Protein AF-C2FUI7-F1 (afdb_monomer)

Mean predicted aligned error: 8.94 Å

Solvent-accessible surface area (backbone atoms only — not comparable to full-atom values): 12942 Å² total; per-residue (Å²): 107,68,44,56,46,61,49,68,36,65,76,42,64,72,33,69,66,53,46,51,52,53,50,50,51,53,50,50,51,45,53,55,32,16,52,76,38,64,69,40,49,59,57,45,51,52,37,51,51,48,30,57,68,67,38,31,43,80,92,41,101,68,66,55,69,68,42,53,52,52,51,50,51,51,51,53,54,51,52,54,49,50,53,52,51,53,54,43,44,77,72,34,72,66,55,33,50,45,49,50,63,30,41,33,40,60,53,33,30,75,76,73,68,43,83,49,43,78,68,57,57,55,50,63,76,28,75,66,79,78,95,44,72,62,31,47,46,52,23,74,68,40,71,49,28,92,91,39,88,94,38,44,35,91,66,31,63,32,11,56,52,45,37,25,39,24,32,1,49,56,43,45,49,53,53,50,49,48,54,51,51,54,32,51,56,49,25,71,74,39,64,92,53,32,65,54,36,57,52,49,51,52,49,52,62,57,42,26,67,58,31,74,72,82,63,56,65,63,51,50,54,53,51,59,48,58,36,72,67,52,28,51,70,75,69,53,80,120

Organism: NCBI:txid525372

Foldseek 3Di:
DLLLCCQQPVVCLVDPVSLLVSLLVLVVCLLVVLLVPVLVVLVNVLSVVCCVVRVFCPVPPDTDPSSVVSVVSNVVSVVVVVVVLVVCCVVPPVSVVSNCRSCVQVVCCVPVVHSDDPLVVVQVVQPDADPDPVLQAAAPQAQAPPVDPPAGDSNHFQLVRSQSNRGHPVSVVVVLVVLVVLLVVLCVLQVSSNVVSVSLSVSCVVVNRRHNDDPVVVSVVSVVCSPPVNCCVPPVPD

Secondary structure (DSSP, 8-state):
-HHHHHHH-HHHHH-HHHHHHHHHHHHHHHHHHHHH-TTHHHHHHHHHHHIIIII-GGGSS---HHHHHHHHHHHHHHHHHHHHHHHHHHH-HHHHHHHHHHTHHHHHHHHHSS---HHHHHHHHT----SSHHHHHH--S-SB-TTSTTSBGGG---HHHHHHHHHHHHHHHHHHHHHHHHHHHHHHH-GGGHHHHHHHHHHHHHHTTT-----HHHHHHHHHHHSHHHHHHHTS--

Radius of gyration: 21.36 Å; Cα contacts (8 Å, |Δi|>4): 242; chains: 1; bounding box: 55×50×54 Å

Structure (mmCIF, N/CA/C/O backbone):
data_AF-C2FUI7-F1
#
_entry.id   AF-C2FUI7-F1
#
loop_
_atom_site.group_PDB
_atom_site.id
_atom_site.type_symbol
_atom_site.label_atom_id
_atom_site.label_alt_id
_atom_site.label_comp_id
_atom_site.label_asym_id
_atom_site.label_entity_id
_atom_site.label_seq_id
_atom_site.pdbx_PDB_ins_code
_atom_site.Cartn_x
_atom_site.Cartn_y
_atom_site.Cartn_z
_atom_site.occupancy
_atom_site.B_iso_or_equiv
_atom_site.auth_seq_id
_atom_site.auth_comp_id
_atom_site.auth_asym_id
_atom_site.auth_atom_id
_atom_site.pdbx_PDB_model_num
ATOM 1 N N . MET A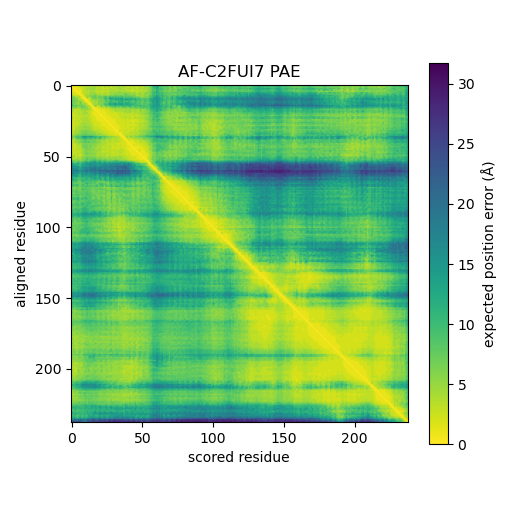 1 1 ? -5.115 -0.477 8.655 1.00 80.31 1 MET A N 1
ATOM 2 C CA . MET A 1 1 ? -4.919 -0.550 10.124 1.00 80.31 1 MET A CA 1
ATOM 3 C C . MET A 1 1 ? -5.954 0.271 10.886 1.00 80.31 1 MET A C 1
ATOM 5 O O . MET A 1 1 ? -6.687 -0.322 11.663 1.00 80.31 1 MET A O 1
ATOM 9 N N . ILE A 1 2 ? -6.068 1.585 10.643 1.00 82.50 2 ILE A N 1
ATOM 10 C CA . ILE A 1 2 ? -7.023 2.461 11.358 1.00 82.50 2 ILE A CA 1
ATOM 11 C C . ILE A 1 2 ? -8.470 1.952 11.259 1.00 82.50 2 ILE A C 1
ATOM 13 O O . ILE A 1 2 ? -9.139 1.815 12.278 1.00 82.50 2 ILE A O 1
ATOM 17 N N . SER A 1 3 ? -8.924 1.582 10.056 1.00 80.38 3 SER A N 1
ATOM 18 C CA . SER A 1 3 ? -10.264 1.014 9.846 1.00 80.38 3 SER A CA 1
ATOM 19 C C . SER A 1 3 ? -10.520 -0.247 10.680 1.00 80.38 3 SER A C 1
ATOM 21 O O . SER A 1 3 ? -11.597 -0.410 11.238 1.00 80.38 3 SER A O 1
ATOM 23 N N . ILE A 1 4 ? -9.516 -1.114 10.827 1.00 78.94 4 ILE A N 1
ATOM 24 C CA . ILE A 1 4 ? -9.617 -2.359 11.599 1.00 78.94 4 ILE A CA 1
ATOM 25 C C . ILE A 1 4 ? -9.735 -2.065 13.094 1.00 78.94 4 ILE A C 1
ATOM 27 O O . ILE A 1 4 ? -10.575 -2.658 13.765 1.00 78.94 4 ILE A O 1
ATOM 31 N N . LEU A 1 5 ? -8.949 -1.116 13.608 1.00 79.25 5 LEU A N 1
ATOM 32 C CA . LEU A 1 5 ? -9.024 -0.700 15.011 1.00 79.25 5 LEU A CA 1
ATOM 33 C C . LEU A 1 5 ? -10.377 -0.065 15.348 1.00 79.25 5 LEU A C 1
ATOM 35 O O . LEU A 1 5 ? -10.956 -0.397 16.379 1.00 79.25 5 LEU A O 1
ATOM 39 N N . LEU A 1 6 ? -10.912 0.773 14.455 1.00 75.19 6 LEU A N 1
ATOM 40 C CA . LEU A 1 6 ? -12.251 1.355 14.597 1.00 75.19 6 LEU A CA 1
ATOM 41 C C . LEU A 1 6 ? -13.356 0.283 14.658 1.00 75.19 6 LEU A C 1
ATOM 43 O O . LEU A 1 6 ? -14.346 0.461 15.366 1.00 75.19 6 LEU A O 1
ATOM 47 N N . CYS A 1 7 ? -13.198 -0.834 13.939 1.00 71.12 7 CYS A N 1
ATOM 48 C CA . CYS A 1 7 ? -14.216 -1.888 13.870 1.00 71.12 7 CYS A CA 1
ATOM 49 C C . CYS A 1 7 ? -14.095 -2.950 14.968 1.00 71.12 7 CYS A C 1
ATOM 51 O O . CYS A 1 7 ? -15.118 -3.497 15.373 1.00 71.12 7 CYS A O 1
ATOM 53 N N . ASN A 1 8 ? -12.884 -3.264 15.433 1.00 71.31 8 ASN A N 1
ATOM 54 C CA . ASN A 1 8 ? -12.654 -4.432 16.290 1.00 71.31 8 ASN A CA 1
ATOM 55 C C . ASN A 1 8 ? -12.373 -4.080 17.757 1.00 71.31 8 ASN A C 1
ATOM 57 O O . ASN A 1 8 ? -12.418 -4.976 18.591 1.00 71.31 8 ASN A O 1
ATOM 61 N N . ASN A 1 9 ? -12.058 -2.822 18.087 1.00 74.38 9 ASN A N 1
ATOM 62 C CA . ASN A 1 9 ? -11.697 -2.441 19.453 1.00 74.38 9 ASN A CA 1
ATOM 63 C C . ASN A 1 9 ? -12.855 -1.731 20.173 1.00 74.38 9 ASN A C 1
ATOM 65 O O . ASN A 1 9 ? -13.193 -0.587 19.855 1.00 74.38 9 ASN A O 1
ATOM 69 N N . ASP A 1 10 ? -13.430 -2.389 21.182 1.00 67.38 10 ASP A N 1
ATOM 70 C CA . ASP A 1 10 ? -14.579 -1.866 21.930 1.00 67.38 10 ASP A CA 1
ATOM 71 C C . ASP A 1 10 ? -14.243 -0.586 22.713 1.00 67.38 10 ASP A C 1
ATOM 73 O O . ASP A 1 10 ? -15.043 0.352 22.731 1.00 67.38 10 ASP A O 1
ATOM 77 N N . LYS A 1 11 ? -13.022 -0.460 23.261 1.00 67.44 11 LYS A N 1
ATOM 78 C CA . LYS A 1 11 ? -12.581 0.766 23.962 1.00 67.44 11 LYS A CA 1
ATOM 79 C C . LYS A 1 11 ? -12.618 1.984 23.031 1.00 67.44 11 LYS A C 1
ATOM 81 O O . LYS A 1 11 ? -13.000 3.079 23.443 1.00 67.44 11 LYS A O 1
ATOM 86 N N . VAL A 1 12 ? -12.274 1.781 21.757 1.00 67.00 12 VAL A N 1
ATOM 87 C CA . VAL A 1 12 ? -12.308 2.831 20.730 1.00 67.00 12 VAL A CA 1
ATOM 88 C C . VAL A 1 12 ? -13.745 3.145 20.315 1.00 67.00 12 VAL A C 1
ATOM 90 O O . VAL A 1 12 ? -14.076 4.317 20.167 1.00 67.00 12 VAL A O 1
ATOM 93 N N . LYS A 1 13 ? -14.620 2.139 20.193 1.00 67.06 13 LYS A N 1
ATOM 94 C CA . LYS A 1 13 ? -16.038 2.345 19.845 1.00 67.06 13 LYS A CA 1
ATOM 95 C C . LYS A 1 13 ? -16.831 3.105 20.906 1.00 67.06 13 LYS A C 1
ATOM 97 O O . LYS A 1 13 ? -17.771 3.824 20.568 1.00 67.06 13 LYS A O 1
ATOM 102 N N . HIS A 1 14 ? -16.472 2.958 22.180 1.00 69.19 14 HIS A N 1
ATOM 103 C CA . HIS A 1 14 ? -17.169 3.642 23.270 1.00 69.19 14 HIS A CA 1
ATOM 104 C C . HIS A 1 14 ? -16.759 5.117 23.421 1.00 69.19 14 HIS A C 1
ATOM 106 O O . HIS A 1 14 ? -17.581 5.945 23.824 1.00 69.19 14 HIS A O 1
ATOM 112 N N . SER A 1 15 ? -15.529 5.482 23.047 1.00 77.31 15 SER A N 1
ATOM 113 C CA . SER A 1 15 ? -15.032 6.859 23.139 1.00 77.31 15 SER A CA 1
ATOM 114 C C . SER A 1 15 ? -15.301 7.656 21.860 1.00 77.31 15 SER A C 1
ATOM 116 O O . SER A 1 15 ? -14.689 7.433 20.816 1.00 77.31 15 SER A O 1
ATOM 118 N N . SER A 1 16 ? -16.173 8.667 21.948 1.00 70.38 16 SER A N 1
ATOM 119 C CA . SER A 1 16 ? -16.482 9.540 20.799 1.00 70.38 16 SER A CA 1
ATOM 120 C C . SER A 1 16 ? -15.271 10.369 20.342 1.00 70.38 16 SER A C 1
ATOM 122 O O . SER A 1 16 ? -15.139 10.646 19.154 1.00 70.38 16 SER A O 1
ATOM 124 N N . VAL A 1 17 ? -14.353 10.710 21.254 1.00 79.50 17 VAL A N 1
ATOM 125 C CA . VAL A 1 17 ? -13.120 11.452 20.929 1.00 79.50 17 VAL A CA 1
ATOM 126 C C . VAL A 1 17 ? -12.160 10.587 20.117 1.00 79.50 17 VAL A C 1
ATOM 128 O O . VAL A 1 17 ? -11.635 11.033 19.098 1.00 79.50 17 VAL A O 1
ATOM 131 N N . SER A 1 18 ? -11.964 9.330 20.526 1.00 78.38 18 SER A N 1
ATOM 132 C CA . SER A 1 18 ? -11.072 8.400 19.827 1.00 78.38 18 SER A CA 1
ATOM 133 C C . SER A 1 18 ? -11.554 8.141 18.400 1.00 78.38 18 SER A C 1
ATOM 135 O O . SER A 1 18 ? -10.754 8.180 17.469 1.00 78.38 18 SER A O 1
ATOM 137 N N . ILE A 1 19 ? -12.864 7.965 18.212 1.00 77.06 19 ILE A N 1
ATOM 138 C CA . ILE A 1 19 ? -13.484 7.815 16.888 1.00 77.06 19 ILE A CA 1
ATOM 139 C C . ILE A 1 19 ? -13.161 9.005 15.985 1.00 77.06 19 ILE A C 1
ATOM 141 O O . ILE A 1 19 ? -12.725 8.809 14.849 1.00 77.06 19 ILE A O 1
ATOM 145 N N . VAL A 1 20 ? -13.367 10.230 16.479 1.00 79.25 20 VAL A N 1
ATOM 146 C CA . VAL A 1 20 ? -13.121 11.453 15.703 1.00 79.25 20 VAL A CA 1
ATOM 147 C C . VAL A 1 20 ? -11.646 11.560 15.324 1.00 79.25 20 VAL A C 1
ATOM 149 O O . VAL A 1 20 ? -11.341 11.783 14.155 1.00 79.25 20 VAL A O 1
ATOM 152 N N . LEU A 1 21 ? -10.731 11.327 16.270 1.00 85.19 21 LEU A N 1
ATOM 153 C CA . LEU A 1 21 ? -9.290 11.382 16.013 1.00 85.19 21 LEU A CA 1
ATOM 154 C C . LEU A 1 21 ? -8.854 10.360 14.958 1.00 85.19 21 LEU A C 1
ATOM 156 O O . LEU A 1 21 ? -8.218 10.738 13.979 1.00 85.19 21 LEU A O 1
ATOM 160 N N . TYR A 1 22 ? -9.243 9.089 15.099 1.00 84.69 22 TYR A N 1
ATOM 161 C CA . TYR A 1 22 ? -8.894 8.053 14.121 1.00 84.69 22 TYR A CA 1
ATOM 162 C C . TYR A 1 22 ? -9.496 8.328 12.741 1.00 84.69 22 TYR A C 1
ATOM 164 O O . TYR A 1 22 ? -8.831 8.110 11.728 1.00 84.69 22 TYR A O 1
ATOM 172 N N . THR A 1 23 ? -10.728 8.836 12.688 1.00 82.12 23 THR A N 1
ATOM 173 C CA . THR A 1 23 ? -11.389 9.198 11.428 1.00 82.12 23 THR A CA 1
ATOM 174 C C . THR A 1 23 ? -10.672 10.362 10.746 1.00 82.12 23 THR A C 1
ATOM 176 O O . THR A 1 23 ? -10.374 10.284 9.556 1.00 82.12 23 THR A O 1
ATOM 179 N N . LEU A 1 24 ? -10.313 11.407 11.496 1.00 83.69 24 LEU A N 1
ATOM 180 C CA . LEU A 1 24 ? -9.532 12.5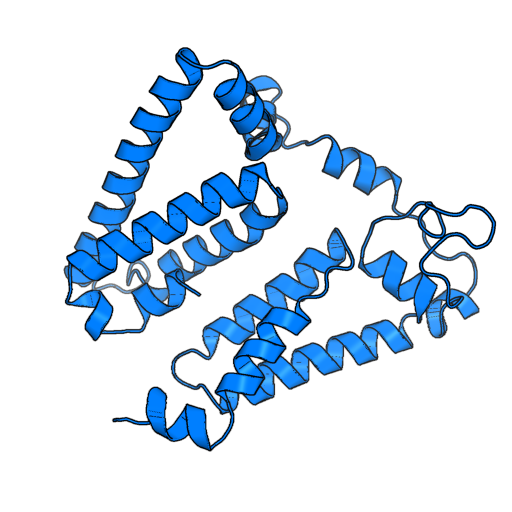29 10.973 1.00 83.69 24 LEU A CA 1
ATOM 181 C C . LEU A 1 24 ? -8.157 12.074 10.483 1.00 83.69 24 LEU A C 1
ATOM 183 O O . LEU A 1 24 ? -7.771 12.420 9.369 1.00 83.69 24 LEU A O 1
ATOM 187 N N . SER A 1 25 ? -7.444 11.249 11.256 1.00 86.56 25 SER A N 1
ATOM 188 C CA . SER A 1 25 ? -6.163 10.682 10.825 1.00 86.56 25 SER A CA 1
ATOM 189 C C . SER A 1 25 ? -6.307 9.872 9.538 1.00 86.56 25 SER A C 1
ATOM 191 O O . SER A 1 25 ? -5.489 10.021 8.635 1.00 86.56 25 SER A O 1
ATOM 193 N N . PHE A 1 26 ? -7.356 9.051 9.418 1.00 85.88 26 PHE A N 1
ATOM 194 C CA . PHE A 1 26 ? -7.615 8.274 8.206 1.00 85.88 26 PHE A CA 1
ATOM 195 C C . PHE A 1 26 ? -7.808 9.173 6.981 1.00 85.88 26 PHE A C 1
ATOM 197 O O . PHE A 1 26 ? -7.214 8.909 5.933 1.00 85.88 26 PHE A O 1
ATOM 204 N N . ILE A 1 27 ? -8.587 10.252 7.107 1.00 82.56 27 ILE A N 1
ATOM 205 C CA . ILE A 1 27 ? -8.832 11.150 5.976 1.00 82.56 27 ILE A CA 1
ATOM 206 C C . ILE A 1 27 ? -7.582 11.968 5.631 1.00 82.56 27 ILE A C 1
ATOM 208 O O . ILE A 1 27 ? -7.231 12.063 4.458 1.00 82.56 27 ILE A O 1
ATOM 212 N N . ILE A 1 28 ? -6.862 12.495 6.627 1.00 84.25 28 ILE A N 1
ATOM 213 C CA . ILE A 1 28 ? -5.614 13.245 6.405 1.00 84.25 28 ILE A CA 1
ATOM 214 C C . ILE A 1 28 ? -4.584 12.373 5.679 1.00 84.25 28 ILE A C 1
ATOM 216 O O . ILE A 1 28 ? -4.031 12.798 4.666 1.00 84.25 28 ILE A O 1
ATOM 220 N N . ILE A 1 29 ? -4.372 11.137 6.148 1.00 86.69 29 ILE A N 1
ATOM 221 C CA . ILE A 1 29 ? -3.456 10.182 5.505 1.00 86.69 29 ILE A CA 1
ATOM 222 C C . ILE A 1 29 ? -3.918 9.865 4.081 1.00 86.69 29 ILE A C 1
ATOM 224 O O . ILE A 1 29 ? -3.084 9.731 3.194 1.00 86.69 29 ILE A O 1
ATOM 228 N N . SER A 1 30 ? -5.226 9.780 3.840 1.00 83.81 30 SER A N 1
ATOM 229 C CA . SER A 1 30 ? -5.763 9.518 2.503 1.00 83.81 30 SER A CA 1
ATOM 230 C C . SER A 1 30 ? -5.544 10.691 1.543 1.00 83.81 30 SER A C 1
ATOM 232 O O . SER A 1 30 ? -5.173 10.475 0.393 1.00 83.81 30 SER A O 1
ATOM 234 N N . ILE A 1 31 ? -5.737 11.934 1.992 1.00 81.06 31 ILE A N 1
ATOM 235 C CA . ILE A 1 31 ? -5.539 13.127 1.153 1.00 81.06 31 ILE A CA 1
ATOM 236 C C . ILE A 1 31 ? -4.050 13.333 0.872 1.00 81.06 31 ILE A C 1
ATOM 238 O O . ILE A 1 31 ? -3.642 13.357 -0.287 1.00 81.06 31 ILE A O 1
ATOM 242 N N . ILE A 1 32 ? -3.232 13.433 1.924 1.00 83.81 32 ILE A N 1
ATOM 243 C CA . ILE A 1 32 ? -1.783 13.641 1.791 1.00 83.81 32 ILE A CA 1
ATOM 244 C C . ILE A 1 32 ? -1.156 12.467 1.040 1.00 83.81 32 ILE A C 1
ATOM 246 O O . ILE A 1 32 ? -0.328 12.658 0.152 1.00 83.81 32 ILE A O 1
ATOM 250 N N . GLY A 1 33 ? -1.595 11.250 1.357 1.00 82.56 33 GLY A N 1
ATOM 251 C CA . GLY A 1 33 ? -1.165 10.041 0.681 1.00 82.56 33 GLY A CA 1
ATOM 252 C C . GLY A 1 33 ? -1.406 10.104 -0.819 1.00 82.56 33 GLY A C 1
ATOM 253 O O . GLY A 1 33 ? -0.488 9.792 -1.567 1.00 82.56 33 GLY A O 1
ATOM 254 N N . ASN A 1 34 ? -2.589 10.535 -1.270 1.00 81.50 34 ASN A N 1
ATOM 255 C CA . ASN A 1 34 ? -2.905 10.593 -2.702 1.00 81.50 34 ASN A CA 1
ATOM 256 C C . ASN A 1 34 ? -2.093 11.655 -3.439 1.00 81.50 34 ASN A C 1
ATOM 258 O O . ASN A 1 34 ? -1.701 11.431 -4.583 1.00 81.50 34 ASN A O 1
ATOM 262 N N . VAL A 1 35 ? -1.785 12.769 -2.770 1.00 78.56 35 VAL A N 1
ATOM 263 C CA . VAL A 1 35 ? -0.901 13.810 -3.309 1.00 78.56 35 VAL A CA 1
ATOM 264 C C . VAL A 1 35 ? 0.531 13.289 -3.488 1.00 78.56 35 VAL A C 1
ATOM 266 O O . VAL A 1 35 ? 1.157 13.586 -4.501 1.00 78.56 35 VAL A O 1
ATOM 269 N N . ILE A 1 36 ? 1.046 12.492 -2.542 1.00 78.94 36 ILE A N 1
ATOM 270 C CA . ILE A 1 36 ? 2.410 11.930 -2.609 1.00 78.94 36 ILE A CA 1
ATOM 271 C C . ILE A 1 36 ? 2.480 10.740 -3.574 1.00 78.94 36 ILE A C 1
ATOM 273 O O . ILE A 1 36 ? 3.361 10.663 -4.426 1.00 78.94 36 ILE A O 1
ATOM 277 N N . SER A 1 37 ? 1.573 9.779 -3.415 1.00 73.88 37 SER A N 1
ATOM 278 C CA . SER A 1 37 ? 1.527 8.554 -4.201 1.00 73.88 37 SER A CA 1
ATOM 279 C C . SER A 1 37 ? 0.089 8.116 -4.450 1.00 73.88 37 SER A C 1
ATOM 281 O O . SER A 1 37 ? -0.638 7.691 -3.548 1.00 73.88 37 SER A O 1
ATOM 283 N N . ARG A 1 38 ? -0.286 8.100 -5.732 1.00 72.94 38 ARG A N 1
ATOM 284 C CA . ARG A 1 38 ? -1.597 7.639 -6.211 1.00 72.94 38 ARG A CA 1
ATOM 285 C C . ARG A 1 38 ? -1.943 6.202 -5.791 1.00 72.94 38 ARG A C 1
ATOM 287 O O . ARG A 1 38 ? -3.113 5.838 -5.818 1.00 72.94 38 ARG A O 1
ATOM 294 N N . SER A 1 39 ? -0.973 5.370 -5.386 1.00 74.62 39 SER A N 1
ATOM 295 C CA . SER A 1 39 ? -1.246 4.009 -4.888 1.00 74.62 39 SER A CA 1
ATOM 296 C C . SER A 1 39 ? -1.880 3.978 -3.492 1.00 74.62 39 SER A C 1
ATOM 298 O O . SER A 1 39 ? -2.449 2.957 -3.101 1.00 74.62 39 SER A O 1
ATOM 300 N N . THR A 1 40 ? -1.865 5.092 -2.754 1.00 81.44 40 THR A N 1
ATOM 301 C CA . THR A 1 40 ? -2.566 5.199 -1.464 1.00 81.44 40 THR A CA 1
ATOM 302 C C . THR A 1 40 ? -4.087 5.096 -1.607 1.00 81.44 40 THR A C 1
ATOM 304 O O . THR A 1 40 ? -4.738 4.627 -0.670 1.00 81.44 40 THR A O 1
ATOM 307 N N . THR A 1 41 ? -4.646 5.394 -2.792 1.00 80.81 41 THR A N 1
ATOM 308 C CA . THR A 1 41 ? -6.045 5.084 -3.142 1.00 80.81 41 THR A CA 1
ATOM 309 C C . THR A 1 41 ? -6.406 3.628 -2.851 1.00 80.81 41 THR A C 1
ATOM 311 O O . THR A 1 41 ? -7.467 3.371 -2.292 1.00 80.81 41 THR A O 1
ATOM 314 N N . ILE A 1 42 ? -5.520 2.673 -3.157 1.00 81.44 42 ILE A N 1
ATOM 315 C CA . ILE A 1 42 ? -5.770 1.234 -2.980 1.00 81.44 42 ILE A CA 1
ATOM 316 C C . ILE A 1 42 ? -5.921 0.911 -1.487 1.00 81.44 42 ILE A C 1
ATOM 318 O O . ILE A 1 42 ? -6.844 0.201 -1.085 1.00 81.44 42 ILE A O 1
ATOM 322 N N . GLY A 1 43 ? -5.055 1.486 -0.647 1.00 80.81 43 GLY A N 1
ATOM 323 C CA . GLY A 1 43 ? -5.134 1.348 0.808 1.00 80.81 43 GLY A CA 1
ATOM 324 C C . GLY A 1 43 ? -6.367 2.032 1.409 1.00 80.81 43 GLY A C 1
ATOM 325 O O . GLY A 1 43 ? -7.011 1.463 2.293 1.00 80.81 43 GLY A O 1
ATOM 326 N N . MET A 1 44 ? -6.726 3.220 0.910 1.00 84.69 44 MET A N 1
ATOM 327 C CA . MET A 1 44 ? -7.929 3.954 1.315 1.00 84.69 44 MET A CA 1
ATOM 328 C C . MET A 1 44 ? -9.198 3.163 0.973 1.00 84.69 44 MET A C 1
ATOM 330 O O . MET A 1 44 ? -10.017 2.913 1.857 1.00 84.69 44 MET A O 1
ATOM 334 N N . VAL A 1 45 ? -9.337 2.717 -0.280 1.00 83.81 45 VAL A N 1
ATOM 335 C CA . VAL A 1 45 ? -10.477 1.918 -0.749 1.00 83.81 45 VAL A CA 1
ATOM 336 C C . VAL A 1 45 ? -10.568 0.617 0.042 1.00 83.81 45 VAL A C 1
ATOM 338 O O . VAL A 1 45 ? -11.631 0.319 0.578 1.00 83.81 45 VAL A O 1
ATOM 341 N N . GLY A 1 46 ? -9.460 -0.109 0.222 1.00 81.25 46 GLY A N 1
ATOM 342 C CA . GLY A 1 46 ? -9.439 -1.319 1.050 1.00 81.25 46 GLY A CA 1
ATOM 343 C C . GLY A 1 46 ? -9.856 -1.058 2.504 1.00 81.25 46 GLY A C 1
ATOM 344 O O . GLY A 1 46 ? -10.588 -1.850 3.095 1.00 81.25 46 GLY A O 1
ATOM 345 N N . GLY A 1 47 ? -9.451 0.082 3.074 1.00 81.62 47 GLY A N 1
ATOM 346 C CA . GLY A 1 47 ? -9.865 0.516 4.408 1.00 81.62 47 GLY A CA 1
ATOM 347 C C . GLY A 1 47 ? -11.366 0.798 4.517 1.00 81.62 47 GLY A C 1
ATOM 348 O O . GLY A 1 47 ? -11.988 0.354 5.485 1.00 81.62 47 GLY A O 1
ATOM 349 N N . ILE A 1 48 ? -11.940 1.483 3.523 1.00 80.62 48 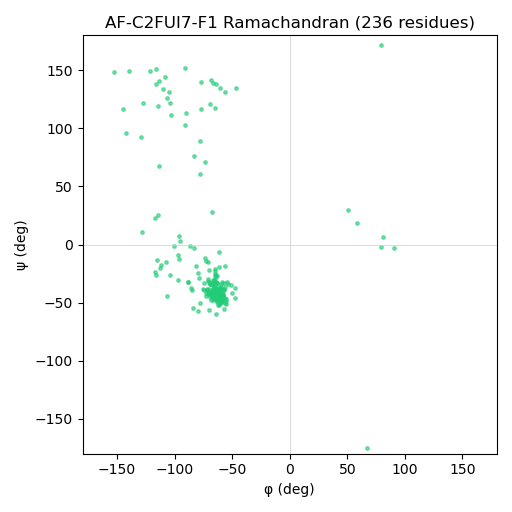ILE A N 1
ATOM 350 C CA . ILE A 1 48 ? -13.377 1.785 3.433 1.00 80.62 48 ILE A CA 1
ATOM 351 C C . ILE A 1 48 ? -14.182 0.500 3.231 1.00 80.62 48 ILE A C 1
ATOM 353 O O . ILE A 1 48 ? -15.138 0.267 3.964 1.00 80.62 48 ILE A O 1
ATOM 357 N N . VAL A 1 49 ? -13.775 -0.364 2.295 1.00 80.56 49 VAL A N 1
ATOM 358 C CA . VAL A 1 49 ? -14.432 -1.657 2.051 1.00 80.56 49 VAL A CA 1
ATOM 359 C C . VAL A 1 49 ? -14.417 -2.512 3.314 1.00 80.56 49 VAL A C 1
ATOM 361 O O . VAL A 1 49 ? -15.454 -3.040 3.701 1.00 80.56 49 VAL A O 1
ATOM 364 N N . TYR A 1 50 ? -13.282 -2.596 4.016 1.00 79.06 50 TYR A N 1
ATOM 365 C CA . TYR A 1 50 ? -13.221 -3.313 5.291 1.00 79.06 50 TYR A CA 1
ATOM 366 C C . TYR A 1 50 ? -14.210 -2.740 6.314 1.00 79.06 50 TYR A C 1
ATOM 368 O O . TYR A 1 50 ? -14.941 -3.489 6.961 1.00 79.06 50 TYR A O 1
ATOM 376 N N . TYR A 1 51 ? -14.257 -1.414 6.451 1.00 76.19 51 TYR A N 1
ATOM 377 C CA . TYR A 1 51 ? -15.179 -0.752 7.368 1.00 76.19 51 TYR A CA 1
ATOM 378 C C . TYR A 1 51 ? -16.653 -1.020 7.008 1.00 76.19 51 TYR A C 1
ATOM 380 O O . TYR A 1 51 ? -17.455 -1.299 7.895 1.00 76.19 51 TYR A O 1
ATOM 388 N N . LEU A 1 52 ? -17.004 -1.024 5.721 1.00 72.50 52 LEU A N 1
ATOM 389 C CA . LEU A 1 52 ? -18.360 -1.331 5.252 1.00 72.50 52 LEU A CA 1
ATOM 390 C C . LEU A 1 52 ? -18.746 -2.810 5.407 1.00 72.50 52 LEU A C 1
ATOM 392 O O . LEU A 1 52 ? -19.922 -3.115 5.556 1.00 72.50 52 LEU A O 1
ATOM 396 N N . LEU A 1 53 ? -17.787 -3.734 5.347 1.00 71.88 53 LEU A N 1
ATOM 397 C CA . LEU A 1 53 ? -18.066 -5.168 5.477 1.00 71.88 53 LEU A CA 1
ATOM 398 C C . LEU A 1 53 ? -18.107 -5.636 6.937 1.00 71.88 53 LEU A C 1
ATOM 400 O O . LEU A 1 53 ? -18.902 -6.510 7.279 1.00 71.88 53 LEU A O 1
ATOM 404 N N . PHE A 1 54 ? -17.234 -5.090 7.787 1.00 69.75 54 PHE A N 1
ATOM 405 C CA . PHE A 1 54 ? -17.022 -5.578 9.157 1.00 69.75 54 PHE A CA 1
ATOM 406 C C . PHE A 1 54 ? -17.373 -4.557 10.244 1.00 69.75 54 PHE A C 1
ATOM 408 O O . PHE A 1 54 ? -17.629 -4.944 11.383 1.00 69.75 54 PHE A O 1
ATOM 415 N N . GLY A 1 55 ? -17.358 -3.262 9.926 1.00 62.09 55 GLY A N 1
ATOM 416 C CA . GLY A 1 55 ? -17.687 -2.181 10.857 1.00 62.09 55 GLY A CA 1
ATOM 417 C C . GLY A 1 55 ? -19.167 -1.839 10.878 1.00 62.09 55 GLY A C 1
ATOM 418 O O . GLY A 1 55 ? -19.704 -1.474 11.923 1.00 62.09 55 GLY A O 1
ATOM 419 N N . THR A 1 56 ? -19.844 -1.992 9.745 1.00 58.38 56 THR A N 1
ATOM 420 C CA . THR A 1 56 ? -21.283 -1.824 9.661 1.00 58.38 56 THR A CA 1
ATOM 421 C C . THR A 1 56 ? -21.928 -3.203 9.569 1.00 58.38 56 THR A C 1
ATOM 423 O O . THR A 1 56 ? -21.673 -3.992 8.667 1.00 58.38 56 THR A O 1
ATOM 426 N N . ASP A 1 57 ? -22.816 -3.511 10.510 1.00 61.34 57 ASP A N 1
ATOM 427 C CA . ASP A 1 57 ? -23.697 -4.679 10.421 1.00 61.34 57 ASP A CA 1
ATOM 428 C C . ASP A 1 57 ? -24.724 -4.508 9.275 1.00 61.34 57 ASP A C 1
ATOM 430 O O . ASP A 1 57 ? -25.813 -5.040 9.359 1.00 61.34 57 ASP A O 1
ATOM 434 N N . VAL A 1 58 ? -24.435 -3.757 8.203 1.00 51.03 58 VAL A N 1
ATOM 435 C CA . VAL A 1 58 ? -25.380 -3.442 7.110 1.00 51.03 58 VAL A CA 1
ATOM 436 C C . VAL A 1 58 ? -25.818 -4.701 6.357 1.00 51.03 58 VAL A C 1
ATOM 438 O O . VAL A 1 58 ? -26.939 -4.762 5.863 1.00 51.03 58 VAL A O 1
ATOM 441 N N . PHE A 1 59 ? -24.978 -5.739 6.339 1.00 49.16 59 PHE A N 1
ATOM 442 C CA . PHE A 1 59 ? -25.324 -7.064 5.810 1.00 49.16 59 PHE A CA 1
ATOM 443 C C . PHE A 1 59 ? -25.992 -7.994 6.840 1.00 49.16 59 PHE A C 1
ATOM 445 O O . PHE A 1 59 ? -26.347 -9.124 6.511 1.00 49.16 59 PHE A O 1
ATOM 452 N N . LYS A 1 60 ? -26.171 -7.549 8.089 1.00 50.53 60 LYS A N 1
ATOM 453 C CA . LYS A 1 60 ? -26.892 -8.273 9.142 1.00 50.53 60 LYS A CA 1
ATOM 454 C C . LYS A 1 60 ? -28.168 -7.507 9.493 1.00 50.53 60 LYS A C 1
ATOM 456 O O . LYS A 1 60 ? -28.183 -6.293 9.604 1.00 50.53 60 LYS A O 1
ATOM 461 N N . SER A 1 61 ? -29.263 -8.220 9.735 1.00 41.72 61 SER A N 1
ATOM 462 C CA . SER A 1 61 ? -30.591 -7.617 9.948 1.00 41.72 61 SER A CA 1
ATOM 463 C C . SER A 1 61 ? -30.709 -6.667 11.162 1.00 41.72 61 SER A C 1
ATOM 465 O O . SER A 1 61 ? -31.760 -6.058 11.335 1.00 41.72 61 SER A O 1
ATOM 467 N N . ASN A 1 62 ? -29.683 -6.538 12.012 1.00 49.25 62 ASN A N 1
ATOM 468 C CA . ASN A 1 62 ? -29.717 -5.718 13.223 1.00 49.25 62 ASN A CA 1
ATOM 469 C C . ASN A 1 62 ? -28.500 -4.784 13.289 1.00 49.25 62 ASN A C 1
ATOM 471 O O . ASN A 1 62 ? -27.442 -5.143 13.808 1.00 49.25 62 ASN A O 1
ATOM 475 N N . VAL A 1 63 ? -28.660 -3.565 12.773 1.00 57.84 63 VAL A N 1
ATOM 476 C CA . VAL A 1 63 ? -27.625 -2.529 12.842 1.00 57.84 63 VAL A CA 1
ATOM 477 C C . VAL A 1 63 ? -27.608 -1.920 14.244 1.00 57.84 63 VAL A C 1
ATOM 479 O O . VAL A 1 63 ? -28.570 -1.287 14.677 1.00 57.84 63 VAL A O 1
ATOM 482 N N . ARG A 1 64 ? -26.497 -2.080 14.972 1.00 60.16 64 ARG A N 1
ATOM 483 C CA . ARG A 1 64 ? -26.307 -1.436 16.283 1.00 60.16 64 ARG A CA 1
ATOM 484 C C . ARG A 1 64 ? -26.201 0.090 16.138 1.00 60.16 64 ARG A C 1
ATOM 486 O O . ARG A 1 64 ? -25.471 0.586 15.283 1.00 60.16 64 ARG A O 1
ATOM 493 N N . VAL A 1 65 ? -26.837 0.837 17.047 1.00 60.22 65 VAL A N 1
ATOM 494 C CA . VAL A 1 65 ? -26.840 2.321 17.087 1.00 60.22 65 VAL A CA 1
ATOM 495 C C . VAL A 1 65 ? -25.423 2.921 17.104 1.00 60.22 65 VAL A C 1
ATOM 497 O O . VAL A 1 65 ? -25.180 3.972 16.516 1.00 60.22 65 VAL A O 1
ATOM 500 N N . GLN A 1 66 ? -24.455 2.234 17.715 1.00 60.44 66 GLN A N 1
ATOM 501 C CA . GLN A 1 66 ? -23.049 2.656 17.721 1.00 60.44 66 GLN A CA 1
ATOM 502 C C . GLN A 1 66 ? -22.432 2.690 16.311 1.00 60.44 66 GLN A C 1
ATOM 504 O O . GLN A 1 66 ? -21.704 3.628 15.993 1.00 60.44 66 GLN A O 1
ATOM 509 N N . ASN A 1 67 ? -22.776 1.737 15.438 1.00 65.75 67 ASN A N 1
ATOM 510 C CA . ASN A 1 67 ? -22.291 1.707 14.055 1.00 65.75 67 ASN A CA 1
ATOM 511 C C . ASN A 1 67 ? -22.911 2.843 13.220 1.00 65.75 67 ASN A C 1
ATOM 513 O O . ASN A 1 67 ? -22.245 3.412 12.357 1.00 65.75 67 ASN A O 1
ATOM 517 N N . LEU A 1 68 ? -24.156 3.240 13.518 1.00 66.56 68 LEU A N 1
ATOM 518 C CA . LEU A 1 68 ? -24.791 4.412 12.900 1.00 66.56 68 LEU A CA 1
ATOM 519 C C . LEU A 1 68 ? -24.118 5.721 13.328 1.00 66.56 68 LEU A C 1
ATOM 521 O O . LEU A 1 68 ? -23.884 6.587 12.488 1.00 66.56 68 LEU A O 1
ATOM 525 N N . LYS A 1 69 ? -23.742 5.852 14.607 1.00 70.38 69 LYS A N 1
ATOM 526 C CA . LYS A 1 69 ? -22.998 7.021 15.102 1.00 70.38 69 LYS A CA 1
ATOM 527 C C . LYS A 1 69 ? -21.616 7.135 14.446 1.00 70.38 69 LYS A C 1
ATOM 529 O O . LYS A 1 69 ? -21.217 8.233 14.067 1.00 70.38 69 LYS A O 1
ATOM 534 N N . LEU A 1 70 ? -20.913 6.013 14.262 1.00 69.88 70 LEU A N 1
ATOM 535 C CA . LEU A 1 70 ? -19.649 5.963 13.512 1.00 69.88 70 LEU A CA 1
ATOM 536 C C . LEU A 1 70 ? -19.832 6.442 12.063 1.00 69.88 70 LEU A C 1
ATOM 538 O O . LEU A 1 70 ? -19.099 7.320 11.611 1.00 69.88 70 LEU A O 1
ATOM 542 N N . MET A 1 71 ? -20.851 5.930 11.362 1.00 71.12 71 MET A N 1
ATOM 543 C CA . MET A 1 71 ? -21.192 6.350 9.996 1.00 71.12 71 MET A CA 1
ATOM 544 C C . MET A 1 71 ? -21.502 7.846 9.908 1.00 71.12 71 MET A C 1
ATOM 546 O O . MET A 1 71 ? -20.981 8.529 9.029 1.00 71.12 71 MET A O 1
ATOM 550 N N . GLN A 1 72 ? -22.309 8.370 10.834 1.00 76.44 72 GLN A N 1
ATOM 551 C CA . GLN A 1 72 ? -22.639 9.794 10.889 1.00 76.44 72 GLN A CA 1
ATOM 552 C C . GLN A 1 72 ? -21.387 10.655 11.077 1.00 76.44 72 GLN A C 1
ATOM 554 O O . GLN A 1 72 ? -21.204 11.620 10.341 1.00 76.44 72 GLN A O 1
ATOM 559 N N . ILE A 1 73 ? -20.498 10.288 12.007 1.00 76.38 73 ILE A N 1
ATOM 560 C CA . ILE A 1 73 ? -19.245 11.022 12.238 1.00 76.38 73 ILE A CA 1
ATOM 561 C C . ILE A 1 73 ? -18.360 10.988 10.988 1.00 76.38 73 ILE A C 1
ATOM 563 O O . ILE A 1 73 ? -17.844 12.029 10.590 1.00 76.38 73 ILE A O 1
ATOM 567 N N . MET A 1 74 ? -18.225 9.831 10.331 1.00 73.25 74 MET A N 1
ATOM 568 C CA . MET A 1 74 ? -17.453 9.726 9.090 1.00 73.25 74 MET A CA 1
ATOM 569 C C . MET A 1 74 ? -18.001 10.635 7.993 1.00 73.25 74 MET A C 1
ATOM 571 O O . MET A 1 74 ? -17.226 11.377 7.395 1.00 73.25 74 MET A O 1
ATOM 575 N N . VAL A 1 75 ? -19.317 10.620 7.759 1.00 79.69 75 VAL A N 1
ATOM 576 C CA . VAL A 1 75 ? -19.965 11.468 6.747 1.00 79.69 75 VAL A CA 1
ATOM 577 C C . VAL A 1 75 ? -19.789 12.949 7.079 1.00 79.69 75 VAL A C 1
ATOM 579 O O . VAL A 1 75 ? -19.411 13.723 6.203 1.00 79.69 75 VAL A O 1
ATOM 582 N N . VAL A 1 76 ? -19.984 13.346 8.339 1.00 81.94 76 VAL A N 1
ATOM 583 C CA . VAL A 1 76 ? -19.789 14.737 8.781 1.00 81.94 76 VAL A CA 1
ATOM 584 C C . VAL A 1 76 ? -18.340 15.183 8.577 1.00 81.94 76 VAL A C 1
ATOM 586 O O . VAL A 1 76 ? -18.111 16.253 8.016 1.00 81.94 76 VAL A O 1
ATOM 589 N N . CYS A 1 77 ? -17.355 14.365 8.964 1.00 77.81 77 CYS A N 1
ATOM 590 C CA . CYS A 1 77 ? -15.942 14.669 8.728 1.00 77.81 77 CYS A CA 1
ATOM 591 C C . CYS A 1 77 ? -15.630 14.811 7.231 1.00 77.81 77 CYS A C 1
ATOM 593 O O . CYS A 1 77 ? -14.901 15.725 6.852 1.00 77.81 77 CYS A O 1
ATOM 595 N N . LEU A 1 78 ? -16.200 13.949 6.384 1.00 79.75 78 LEU A N 1
ATOM 596 C CA . LEU A 1 78 ? -16.013 13.987 4.931 1.00 79.75 78 LEU A CA 1
ATOM 597 C C . LEU A 1 78 ? -16.608 15.258 4.312 1.00 79.75 78 LEU A C 1
ATOM 599 O O . LEU A 1 78 ? -15.947 15.900 3.501 1.00 79.75 78 LEU A O 1
ATOM 603 N N . ILE A 1 79 ? -17.811 15.658 4.739 1.00 82.75 79 ILE A N 1
ATOM 604 C CA . ILE A 1 79 ? -18.462 16.899 4.293 1.00 82.75 79 ILE A CA 1
ATOM 605 C C . ILE A 1 79 ? -17.637 18.115 4.716 1.00 82.75 79 ILE A C 1
ATOM 607 O O . ILE A 1 79 ? -17.339 18.966 3.881 1.00 82.75 79 ILE A O 1
ATOM 611 N N . LEU A 1 80 ? -17.225 18.189 5.987 1.00 83.25 80 LEU A N 1
ATOM 612 C CA . LEU A 1 80 ? -16.414 19.301 6.494 1.00 83.25 80 LEU A CA 1
ATOM 613 C C . LEU A 1 80 ? -15.104 19.440 5.713 1.00 83.25 80 LEU A C 1
ATOM 615 O O . LEU A 1 80 ? -14.740 20.541 5.304 1.00 83.25 80 LEU A O 1
ATOM 619 N N . LEU A 1 81 ? 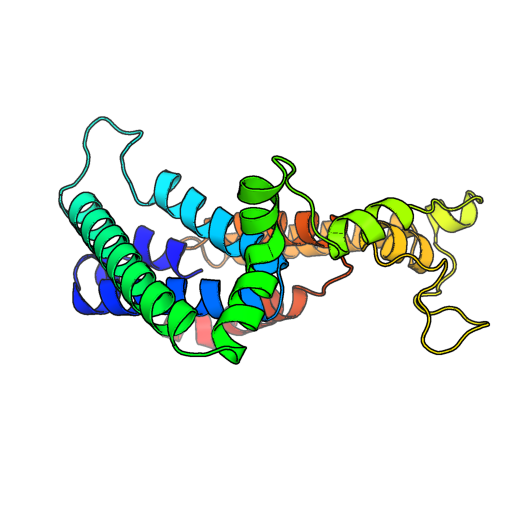-14.423 18.326 5.449 1.00 79.94 81 LEU A N 1
ATOM 620 C CA . LEU A 1 81 ? -13.211 18.323 4.635 1.00 79.94 81 LEU A CA 1
ATOM 621 C C . LEU A 1 81 ? -13.480 18.687 3.175 1.00 79.94 81 LEU A C 1
ATOM 623 O O . LEU A 1 81 ? -12.682 19.418 2.594 1.00 79.94 81 LEU A O 1
ATOM 627 N N . GLY A 1 82 ? -14.598 18.251 2.594 1.00 80.69 82 GLY A N 1
ATOM 628 C CA . GLY A 1 82 ? -15.029 18.671 1.259 1.00 80.69 82 GLY A CA 1
ATOM 629 C C . GLY A 1 82 ? -15.213 20.188 1.161 1.00 80.69 82 GLY A C 1
ATOM 630 O O . GLY A 1 82 ? -14.715 20.815 0.231 1.00 80.69 82 GLY A O 1
ATOM 631 N N . VAL A 1 83 ? -15.837 20.805 2.168 1.00 83.19 83 VAL A N 1
ATOM 632 C CA . VAL A 1 83 ? -16.013 22.266 2.229 1.00 83.19 83 VAL A CA 1
ATOM 633 C C . VAL A 1 83 ? -14.667 22.981 2.365 1.00 83.19 83 VAL A C 1
ATOM 635 O O . VAL A 1 83 ? -14.391 23.921 1.621 1.00 83.19 83 VAL A O 1
ATOM 638 N N . ILE A 1 84 ? -13.802 22.516 3.273 1.00 82.69 84 ILE A N 1
ATOM 639 C CA . ILE A 1 84 ? -12.469 23.099 3.486 1.00 82.69 84 ILE A CA 1
ATOM 640 C C . ILE A 1 84 ? -11.633 23.000 2.206 1.00 82.69 84 ILE A C 1
ATOM 642 O O . ILE A 1 84 ? -11.081 23.996 1.742 1.00 82.69 84 ILE A O 1
ATOM 646 N N . THR A 1 85 ? -11.559 21.811 1.607 1.00 78.69 85 THR A N 1
ATOM 647 C CA . THR A 1 85 ? -10.791 21.588 0.374 1.00 78.69 85 THR A CA 1
ATOM 648 C C . THR A 1 85 ? -11.345 22.402 -0.788 1.00 78.69 85 THR A C 1
ATOM 650 O O . THR A 1 85 ? -10.551 22.999 -1.504 1.00 78.69 85 THR A O 1
ATOM 653 N N . SER A 1 86 ? -12.669 22.533 -0.926 1.00 81.25 86 SER A N 1
ATOM 654 C CA . SER A 1 86 ? -13.291 23.400 -1.936 1.00 81.25 86 SER A CA 1
ATOM 655 C C . SER A 1 86 ? -12.932 24.876 -1.747 1.00 81.25 86 SER A C 1
ATOM 657 O O . SER A 1 86 ? -12.680 25.569 -2.730 1.00 81.25 86 SER A O 1
ATOM 659 N N . TYR A 1 87 ? -12.888 25.365 -0.505 1.00 86.75 87 TYR A N 1
ATOM 660 C CA . TYR A 1 87 ? -12.503 26.747 -0.214 1.00 86.75 87 TYR A CA 1
ATOM 661 C C . TYR A 1 87 ? -11.029 27.017 -0.555 1.00 86.75 87 TYR A C 1
ATOM 663 O O . TYR A 1 87 ? -10.692 28.027 -1.179 1.00 86.75 87 TYR A O 1
ATOM 671 N N . PHE A 1 88 ? -10.129 26.101 -0.186 1.00 82.81 88 PHE A N 1
ATOM 672 C CA . PHE A 1 88 ? -8.711 26.235 -0.528 1.00 82.81 88 PHE A CA 1
ATOM 673 C C . PHE A 1 88 ? -8.445 26.028 -2.022 1.00 82.81 88 PHE A C 1
ATOM 675 O O . PHE A 1 88 ? -7.557 26.682 -2.566 1.00 82.81 88 PHE A O 1
ATOM 682 N N . TYR A 1 89 ? -9.239 25.190 -2.691 1.00 82.19 89 TYR A N 1
ATOM 683 C CA . TYR A 1 89 ? -9.165 24.958 -4.132 1.00 82.19 89 TYR A CA 1
ATOM 684 C C . TYR A 1 89 ? -9.418 26.236 -4.940 1.00 82.19 89 TYR A C 1
ATOM 686 O O . TYR A 1 89 ? -8.720 26.476 -5.921 1.00 82.19 89 TYR A O 1
ATOM 694 N N . SER A 1 90 ? -10.362 27.087 -4.519 1.00 83.00 90 SER A N 1
ATOM 695 C CA . SER A 1 90 ? -10.621 28.372 -5.188 1.00 83.00 90 SER A CA 1
ATOM 696 C C . SER A 1 90 ? -9.631 29.477 -4.813 1.00 83.00 90 SER A C 1
ATOM 698 O O . SER A 1 90 ? -9.464 30.429 -5.568 1.00 83.00 90 SER A O 1
ATOM 700 N N . THR A 1 91 ? -9.002 29.382 -3.639 1.00 85.00 91 THR A N 1
ATOM 701 C CA . THR A 1 91 ? -8.220 30.488 -3.059 1.00 85.00 91 THR A CA 1
ATOM 702 C C . THR A 1 91 ? -6.722 30.374 -3.345 1.00 85.00 91 THR A C 1
ATOM 704 O O . THR A 1 91 ? -6.043 31.392 -3.452 1.00 85.00 91 THR A O 1
ATOM 707 N N . ASN A 1 92 ? -6.182 29.156 -3.469 1.00 86.88 92 ASN A N 1
ATOM 708 C CA . ASN A 1 92 ? -4.742 28.926 -3.581 1.00 86.88 92 ASN A CA 1
ATOM 709 C C . ASN A 1 92 ? -4.386 28.056 -4.801 1.00 86.88 92 ASN A C 1
ATOM 711 O O . ASN A 1 92 ? -4.802 26.902 -4.909 1.00 86.88 92 ASN A O 1
ATOM 715 N N . GLN A 1 93 ? -3.553 28.600 -5.694 1.00 84.25 93 GLN A N 1
ATOM 716 C CA . GLN A 1 93 ? -3.122 27.922 -6.921 1.00 84.25 93 GLN A CA 1
ATOM 717 C C . GLN A 1 93 ? -2.256 26.677 -6.675 1.00 84.25 93 GLN A C 1
ATOM 719 O O . GLN A 1 93 ? -2.316 25.733 -7.466 1.00 84.25 93 GLN A O 1
ATOM 724 N N . ASP A 1 94 ? -1.472 26.635 -5.598 1.00 82.81 94 ASP A N 1
ATOM 725 C CA . ASP A 1 94 ? -0.635 25.471 -5.291 1.00 82.81 94 ASP A CA 1
ATOM 726 C C . ASP A 1 94 ? -1.492 24.300 -4.807 1.00 82.81 94 ASP A C 1
ATOM 728 O O . ASP A 1 94 ? -1.325 23.167 -5.260 1.00 82.81 94 ASP A O 1
ATOM 732 N N . VAL A 1 95 ? -2.485 24.585 -3.958 1.00 80.12 95 VAL A N 1
ATOM 733 C CA . VAL A 1 95 ? -3.457 23.582 -3.497 1.00 80.12 95 VAL A CA 1
ATOM 734 C C . VAL A 1 95 ? -4.289 23.059 -4.667 1.00 80.12 95 VAL A C 1
ATOM 736 O O . VAL A 1 95 ? -4.502 21.852 -4.770 1.00 80.12 95 VAL A O 1
ATOM 739 N N . PHE A 1 96 ? -4.698 23.940 -5.584 1.00 83.31 96 PHE A N 1
ATOM 740 C CA . PHE A 1 96 ? -5.375 23.553 -6.821 1.00 83.31 96 PHE A CA 1
ATOM 741 C C . PHE A 1 96 ? -4.556 22.532 -7.628 1.00 83.31 96 PHE A C 1
ATOM 743 O O . PHE A 1 96 ? -5.070 21.464 -7.974 1.00 83.31 96 PHE A O 1
ATOM 750 N N . LYS A 1 97 ? -3.271 22.819 -7.886 1.00 82.69 97 LYS A N 1
ATOM 751 C CA . LYS A 1 97 ? -2.383 21.919 -8.643 1.00 82.69 97 LYS A CA 1
ATOM 752 C C . LYS A 1 97 ? -2.179 20.585 -7.927 1.00 82.69 97 LYS A C 1
ATOM 754 O O . LYS A 1 97 ? -2.285 19.537 -8.560 1.00 82.69 97 LYS A O 1
ATOM 759 N N . LEU A 1 98 ? -1.928 20.613 -6.617 1.00 81.94 98 LEU A N 1
ATOM 760 C CA . LEU A 1 98 ? -1.713 19.408 -5.809 1.00 81.94 98 LEU A CA 1
ATOM 761 C C . LEU A 1 98 ? -2.956 18.511 -5.768 1.00 81.94 98 LEU A C 1
ATOM 763 O O . LEU A 1 98 ? -2.831 17.294 -5.889 1.00 81.94 98 LEU A O 1
ATOM 767 N N . LEU A 1 99 ? -4.153 19.093 -5.644 1.00 81.75 99 LEU A N 1
ATOM 768 C CA . LEU A 1 99 ? -5.407 18.336 -5.659 1.00 81.75 99 LEU A CA 1
ATOM 769 C C . LEU A 1 99 ? -5.700 17.743 -7.037 1.00 81.75 99 LEU A C 1
ATOM 771 O O . LEU A 1 99 ? -6.054 16.566 -7.114 1.00 81.75 99 LEU A O 1
ATOM 775 N N . ARG A 1 100 ? -5.509 18.507 -8.123 1.00 81.75 100 ARG A N 1
ATOM 776 C CA . ARG A 1 100 ? -5.655 17.961 -9.482 1.00 81.75 100 ARG A CA 1
ATOM 777 C C . ARG A 1 100 ? -4.677 16.822 -9.745 1.00 81.75 100 ARG A C 1
ATOM 779 O O . ARG A 1 100 ? -5.070 15.834 -10.347 1.00 81.75 100 ARG A O 1
ATOM 786 N N . PHE A 1 101 ? -3.442 16.932 -9.265 1.00 80.56 101 PHE A N 1
ATOM 787 C CA . PHE A 1 101 ? -2.451 15.868 -9.400 1.00 80.56 101 PHE A CA 1
ATOM 788 C C . PHE A 1 101 ? -2.803 14.626 -8.563 1.00 80.56 101 PHE A C 1
ATOM 790 O O . PHE A 1 101 ? -2.798 13.506 -9.073 1.00 80.56 101 PHE A O 1
ATOM 797 N N . GLY A 1 102 ? -3.154 14.803 -7.285 1.00 77.12 102 GLY A N 1
ATOM 798 C CA . GLY A 1 102 ? -3.474 13.687 -6.386 1.00 77.12 102 GLY A CA 1
ATOM 799 C C . GLY A 1 102 ? -4.753 12.933 -6.768 1.00 77.12 102 GLY A C 1
ATOM 800 O O . GLY A 1 102 ? -4.840 11.722 -6.565 1.00 77.12 102 GLY A O 1
ATOM 801 N N . PHE A 1 103 ? -5.724 13.631 -7.366 1.00 79.75 103 PHE A N 1
ATOM 802 C CA . PHE A 1 103 ? -7.016 13.083 -7.794 1.00 79.75 103 PHE A CA 1
ATOM 803 C C . PHE A 1 103 ? -7.198 13.089 -9.319 1.00 79.75 103 PHE A C 1
ATOM 805 O O . PHE A 1 103 ? -8.326 13.090 -9.806 1.00 79.75 103 PHE A O 1
ATOM 812 N N . GLU A 1 104 ? -6.102 13.060 -10.078 1.00 81.88 104 GLU A N 1
ATOM 813 C CA . GLU A 1 104 ? -6.084 13.144 -11.547 1.00 81.88 104 GLU A CA 1
ATOM 814 C C . GLU A 1 104 ? -7.095 12.194 -12.209 1.00 81.88 104 GLU A C 1
ATOM 816 O O . GLU A 1 104 ? -7.882 12.619 -13.043 1.00 81.88 104 GLU A O 1
ATOM 821 N N . GLY A 1 105 ? -7.161 10.932 -11.764 1.00 76.38 105 GLY A N 1
ATOM 822 C CA . GLY A 1 105 ? -8.100 9.949 -12.321 1.00 76.38 105 GLY A CA 1
ATOM 823 C C . GLY A 1 105 ? -9.576 10.309 -12.114 1.00 76.38 105 GLY A C 1
ATOM 824 O O . GLY A 1 105 ? -10.397 10.032 -12.981 1.00 76.38 105 GLY A O 1
ATOM 825 N N . PHE A 1 106 ? -9.912 10.973 -11.003 1.00 81.38 106 PHE A N 1
ATOM 826 C CA . PHE A 1 106 ? -11.271 11.453 -10.743 1.00 81.38 106 PHE A CA 1
ATOM 827 C C . PHE A 1 106 ? -11.620 12.657 -11.622 1.00 81.38 106 PHE A C 1
ATOM 829 O O . PHE A 1 106 ? -12.703 12.692 -12.202 1.00 81.38 106 PHE A O 1
ATOM 836 N N . PHE A 1 107 ? -10.702 13.619 -11.751 1.00 82.44 107 PHE A N 1
ATOM 837 C CA . PHE A 1 107 ? -10.908 14.781 -12.618 1.00 82.44 107 PHE A CA 1
ATOM 838 C C . PHE A 1 107 ? -10.985 14.384 -14.092 1.00 82.44 107 PHE A C 1
ATOM 840 O O . PHE A 1 107 ? -11.902 14.824 -14.779 1.00 82.44 107 PHE A O 1
ATOM 847 N N . ASN A 1 108 ? -10.104 13.493 -14.553 1.00 82.88 108 ASN A N 1
ATOM 848 C CA . ASN A 1 108 ? -10.154 12.955 -15.911 1.00 82.88 108 ASN A CA 1
ATOM 849 C C . ASN A 1 108 ? -11.480 12.227 -16.155 1.00 82.88 108 ASN A C 1
ATOM 851 O O . ASN A 1 108 ? -12.154 12.505 -17.137 1.00 82.88 108 ASN A O 1
ATOM 855 N N . TRP A 1 109 ? -11.950 11.400 -15.218 1.00 82.38 109 TRP A N 1
ATOM 856 C CA . TRP A 1 109 ? -13.245 10.737 -15.375 1.00 82.38 109 TRP A CA 1
ATOM 857 C C . TRP A 1 109 ? -14.423 11.715 -15.517 1.00 82.38 109 TRP A C 1
ATOM 859 O O . TRP A 1 109 ? -15.309 11.475 -16.334 1.00 82.38 109 TRP A O 1
ATOM 869 N N . ILE A 1 110 ? -14.427 12.829 -14.777 1.00 84.25 110 ILE A N 1
ATOM 870 C CA . ILE A 1 110 ? -15.468 13.864 -14.896 1.00 84.25 110 ILE A CA 1
ATOM 871 C C . ILE A 1 110 ? -15.341 14.661 -16.202 1.00 84.25 110 ILE A C 1
ATOM 873 O O . ILE A 1 110 ? -16.356 15.005 -16.804 1.00 84.25 110 ILE A O 1
ATOM 87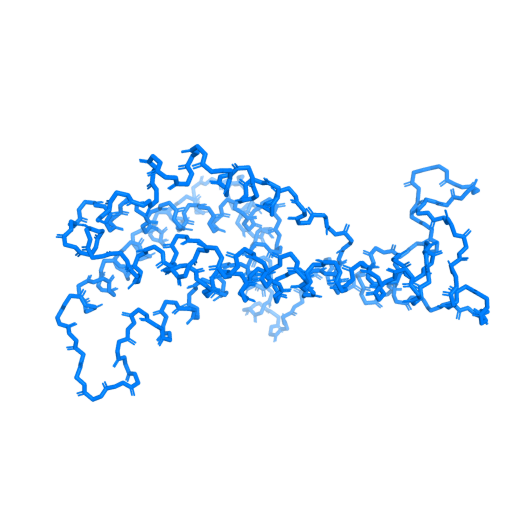7 N N . GLU A 1 111 ? -14.119 14.979 -16.630 1.00 85.69 111 GLU A N 1
ATOM 878 C CA . GLU A 1 111 ? -13.854 15.878 -17.763 1.00 85.69 111 GLU A CA 1
ATOM 879 C C . GLU A 1 111 ? -13.884 15.163 -19.119 1.00 85.69 111 GLU A C 1
ATOM 881 O O . GLU A 1 111 ? -14.393 15.715 -20.094 1.00 85.69 111 GLU A O 1
ATOM 886 N N . THR A 1 112 ? -13.359 13.939 -19.194 1.00 80.25 112 THR A N 1
ATOM 887 C CA . THR A 1 112 ? -13.195 13.169 -20.439 1.00 80.25 112 THR A CA 1
ATOM 888 C C . THR A 1 112 ? -14.039 11.897 -20.481 1.00 80.25 112 THR A C 1
ATOM 890 O O . THR A 1 112 ? -14.190 11.300 -21.545 1.00 80.25 112 THR A O 1
ATOM 893 N N . GLY A 1 113 ? -14.596 11.458 -19.347 1.00 78.62 113 GLY A N 1
ATOM 894 C CA . GLY A 1 113 ? -15.351 10.207 -19.248 1.00 78.62 113 GLY A CA 1
ATOM 895 C C . GLY A 1 113 ? -14.483 8.947 -19.149 1.00 78.62 113 GLY A C 1
ATOM 896 O O . GLY A 1 113 ? -15.028 7.855 -18.978 1.00 78.62 113 GLY A O 1
ATOM 897 N N . THR A 1 114 ? -13.150 9.062 -19.207 1.00 75.25 114 THR A N 1
ATOM 898 C CA . THR A 1 114 ? -12.216 7.930 -19.089 1.00 75.25 114 THR A CA 1
ATOM 899 C C . THR A 1 114 ? -11.439 7.988 -17.774 1.00 75.25 114 THR A C 1
ATOM 901 O O . THR A 1 114 ? -10.921 9.027 -17.371 1.00 75.25 114 THR A O 1
ATOM 904 N N . TRP A 1 115 ? -11.349 6.852 -17.072 1.00 72.25 115 TRP A N 1
ATOM 905 C CA . TRP A 1 115 ? -10.511 6.739 -15.873 1.00 72.25 115 TRP A CA 1
ATOM 906 C C . TRP A 1 115 ? -9.062 6.459 -16.279 1.00 72.25 115 TRP A C 1
ATOM 908 O O . TRP A 1 115 ? -8.575 5.325 -16.215 1.00 72.25 115 TRP A O 1
ATOM 918 N N . GLU A 1 116 ? -8.373 7.495 -16.739 1.00 68.88 116 GLU A N 1
ATOM 919 C CA . GLU A 1 116 ? -6.982 7.416 -17.180 1.00 68.88 116 GLU A CA 1
ATOM 920 C C . GLU A 1 116 ? -6.110 8.360 -16.366 1.00 68.88 116 GLU A C 1
ATOM 922 O O . GLU A 1 116 ? -6.566 9.377 -15.852 1.00 68.88 116 GLU A O 1
ATOM 927 N N . THR A 1 117 ? -4.849 7.979 -16.184 1.00 71.56 117 THR A N 1
ATOM 928 C CA . THR A 1 117 ? -3.850 8.851 -15.568 1.00 71.56 117 THR A CA 1
ATOM 929 C C . THR A 1 117 ? -2.535 8.693 -16.306 1.00 71.56 117 THR A C 1
ATOM 931 O O . THR A 1 117 ? -2.217 7.574 -16.732 1.00 71.56 117 THR A O 1
ATOM 934 N N . ASP A 1 118 ? -1.735 9.756 -16.359 1.00 69.44 118 ASP A N 1
ATOM 935 C CA . ASP A 1 118 ? -0.450 9.778 -17.069 1.00 69.44 118 ASP A CA 1
ATOM 936 C C . ASP A 1 118 ? 0.483 8.630 -16.640 1.00 69.44 118 ASP A C 1
ATOM 938 O O . ASP A 1 118 ? 1.242 8.086 -17.444 1.00 69.44 118 ASP A O 1
ATOM 942 N N . SER A 1 119 ? 0.435 8.214 -15.363 1.00 63.09 119 SER A N 1
ATOM 943 C CA . SER A 1 119 ? 1.245 7.074 -14.894 1.00 63.09 119 SER A CA 1
ATOM 944 C C . SER A 1 119 ? 0.726 5.722 -15.357 1.00 63.09 119 SER A C 1
ATOM 946 O O . SER A 1 119 ? 1.521 4.811 -15.559 1.00 63.09 119 SER A O 1
ATOM 948 N N . THR A 1 120 ? -0.590 5.562 -15.496 1.00 68.50 120 THR A N 1
ATOM 949 C CA . THR A 1 120 ? -1.190 4.283 -15.892 1.00 68.50 120 THR A CA 1
ATOM 950 C C . THR A 1 120 ? -0.990 4.041 -17.381 1.00 68.50 120 THR A C 1
ATOM 952 O O . THR A 1 120 ? -0.716 2.913 -17.780 1.00 68.50 120 THR A O 1
ATOM 955 N N . GLU A 1 121 ? -1.087 5.087 -18.199 1.00 68.69 121 GLU A N 1
ATOM 956 C CA . GLU A 1 121 ? -0.882 4.978 -19.643 1.00 68.69 121 GLU A CA 1
ATOM 957 C C . GLU A 1 121 ? 0.576 4.654 -19.984 1.00 68.69 121 GLU A C 1
ATOM 959 O O . GLU A 1 121 ? 0.843 3.691 -20.705 1.00 68.69 121 GLU A O 1
ATOM 964 N N . LYS A 1 122 ? 1.531 5.345 -19.345 1.00 71.38 122 LYS A N 1
ATOM 965 C CA . LYS A 1 122 ? 2.956 4.995 -19.446 1.00 71.38 122 LYS A CA 1
ATOM 966 C C . LYS A 1 122 ? 3.220 3.563 -18.983 1.00 71.38 122 LYS A C 1
ATOM 968 O O . LYS A 1 122 ? 3.915 2.825 -19.675 1.00 71.38 122 LYS A O 1
ATOM 973 N N . LEU A 1 123 ? 2.609 3.130 -17.876 1.00 73.56 123 LEU A N 1
ATOM 974 C CA . LEU A 1 123 ? 2.776 1.762 -17.379 1.00 73.56 123 LEU A CA 1
ATOM 975 C C . LEU A 1 123 ? 2.294 0.709 -18.389 1.00 73.56 123 LEU A C 1
ATOM 977 O O . LEU A 1 123 ? 2.962 -0.307 -18.549 1.00 73.56 123 LEU A O 1
ATOM 981 N N . LYS A 1 124 ? 1.178 0.941 -19.100 1.00 72.25 124 LYS A N 1
ATOM 982 C CA . LYS A 1 124 ? 0.685 0.011 -20.139 1.00 72.25 124 LYS A CA 1
ATOM 983 C C . LYS A 1 124 ? 1.731 -0.216 -21.234 1.00 72.25 124 LYS A C 1
ATOM 985 O O . LYS A 1 124 ? 1.914 -1.348 -21.666 1.00 72.25 124 LYS A O 1
ATOM 990 N N . THR A 1 125 ? 2.451 0.833 -21.634 1.00 71.94 125 THR A N 1
ATOM 991 C CA . THR A 1 125 ? 3.509 0.740 -22.658 1.00 71.94 125 THR A CA 1
ATOM 992 C C . THR A 1 125 ? 4.795 0.060 -22.173 1.00 71.94 125 THR A C 1
ATOM 994 O O . THR A 1 125 ? 5.638 -0.295 -22.988 1.00 71.94 125 THR A O 1
ATOM 997 N N . MET A 1 126 ? 4.938 -0.163 -20.863 1.00 78.19 126 MET A N 1
ATOM 998 C CA . MET A 1 126 ? 6.122 -0.763 -20.231 1.00 78.19 126 MET A CA 1
ATOM 999 C C . MET A 1 126 ? 5.995 -2.277 -19.993 1.00 78.19 126 MET A C 1
ATOM 1001 O O . MET A 1 126 ? 6.852 -2.875 -19.337 1.00 78.19 126 MET A O 1
ATOM 1005 N N . TRP A 1 127 ? 4.934 -2.915 -20.494 1.00 80.69 127 TRP A N 1
ATOM 1006 C CA . TRP A 1 127 ? 4.765 -4.366 -20.411 1.00 80.69 127 TRP A CA 1
ATOM 1007 C C . TRP A 1 127 ? 5.636 -5.069 -21.452 1.00 80.69 127 TRP A C 1
ATOM 1009 O O . TRP A 1 127 ? 5.206 -5.326 -22.574 1.00 80.69 127 TRP A O 1
ATOM 1019 N N . VAL A 1 128 ? 6.870 -5.376 -21.056 1.00 85.00 128 VAL A N 1
ATOM 1020 C CA . VAL A 1 128 ? 7.852 -6.095 -21.874 1.00 85.00 128 VAL A CA 1
ATOM 1021 C C . VAL A 1 128 ? 8.144 -7.438 -21.220 1.00 85.00 128 VAL A C 1
ATOM 1023 O O . VAL A 1 128 ? 8.599 -7.494 -20.079 1.00 85.00 128 VAL A O 1
ATOM 1026 N N . PHE A 1 129 ? 7.862 -8.526 -21.932 1.00 86.88 129 PHE A N 1
ATOM 1027 C CA . PHE A 1 129 ? 8.117 -9.878 -21.445 1.00 86.88 129 PHE A CA 1
ATOM 1028 C C . PHE A 1 129 ? 9.515 -10.362 -21.852 1.00 86.88 129 PHE A C 1
ATOM 1030 O O . PHE A 1 129 ? 10.018 -9.937 -22.888 1.00 86.88 129 PHE A O 1
ATOM 1037 N N . PRO A 1 130 ? 10.142 -11.260 -21.072 1.00 87.81 130 PRO A N 1
ATOM 1038 C CA . PRO A 1 130 ? 11.402 -11.872 -21.470 1.00 87.81 130 PRO A CA 1
ATOM 1039 C C . PRO A 1 130 ? 11.272 -12.746 -22.725 1.00 87.81 130 PRO A C 1
ATOM 1041 O O . PRO A 1 130 ? 10.363 -13.575 -22.818 1.00 87.81 130 PRO A O 1
ATOM 1044 N N . ASP A 1 131 ? 12.249 -12.637 -23.628 1.00 86.75 131 ASP A N 1
ATOM 1045 C CA . ASP A 1 131 ? 12.316 -13.421 -24.872 1.00 86.75 131 ASP A CA 1
ATOM 1046 C C . ASP A 1 131 ? 12.896 -14.833 -24.673 1.00 86.75 131 ASP A C 1
ATOM 1048 O O . ASP A 1 131 ? 12.725 -15.726 -25.505 1.00 86.75 131 ASP A O 1
ATOM 1052 N N . HIS A 1 132 ? 13.607 -15.059 -23.565 1.00 88.50 132 HIS A N 1
ATOM 1053 C CA . HIS A 1 132 ? 14.333 -16.300 -23.308 1.00 88.50 132 HIS A CA 1
ATOM 1054 C C . HIS A 1 132 ? 13.781 -17.060 -22.103 1.00 88.50 132 HIS A C 1
ATOM 1056 O O . HIS A 1 132 ? 13.546 -16.502 -21.032 1.00 88.50 132 HIS A O 1
ATOM 1062 N N . LEU A 1 133 ? 13.671 -18.386 -22.245 1.00 89.75 133 LEU A N 1
ATOM 1063 C CA . LEU A 1 133 ? 13.231 -19.276 -21.164 1.00 89.75 133 LEU A CA 1
ATOM 1064 C C . LEU A 1 133 ? 14.137 -19.200 -19.928 1.00 89.75 133 LEU A C 1
ATOM 1066 O O . LEU A 1 133 ? 13.657 -19.325 -18.807 1.00 89.75 133 LEU A O 1
ATOM 1070 N N . LYS A 1 134 ? 15.441 -18.958 -20.111 1.00 90.88 134 LYS A N 1
ATOM 1071 C CA . LYS A 1 134 ? 16.387 -18.805 -18.996 1.00 90.88 134 LYS A CA 1
ATOM 1072 C C . LYS A 1 134 ? 15.979 -17.653 -18.070 1.00 90.88 134 LYS A C 1
ATOM 1074 O O . LYS A 1 134 ? 15.905 -17.850 -16.857 1.00 90.88 134 LYS A O 1
ATOM 1079 N N . THR A 1 135 ? 15.669 -16.496 -18.649 1.00 90.25 135 THR A N 1
ATOM 1080 C CA . THR A 1 135 ? 15.241 -15.296 -17.923 1.00 90.25 135 THR A CA 1
ATOM 1081 C C . THR A 1 135 ? 13.919 -15.531 -17.202 1.00 90.25 135 THR A C 1
ATOM 1083 O O . THR A 1 135 ? 13.765 -15.150 -16.049 1.00 90.25 135 THR A O 1
ATOM 1086 N N . TRP A 1 136 ? 12.986 -16.255 -17.819 1.00 91.31 136 TRP A N 1
ATOM 1087 C CA . TRP A 1 136 ? 11.746 -16.643 -17.145 1.00 91.31 136 TRP A CA 1
ATOM 1088 C C . TRP A 1 136 ? 11.972 -17.513 -15.904 1.00 91.31 136 TRP A C 1
ATOM 1090 O O . TRP A 1 136 ? 11.256 -17.359 -14.918 1.00 91.31 136 TRP A O 1
ATOM 1100 N N . ILE A 1 137 ? 12.943 -18.428 -15.927 1.00 91.94 137 ILE A N 1
ATOM 1101 C CA . ILE A 1 137 ? 13.139 -19.398 -14.840 1.00 91.94 137 ILE A CA 1
ATOM 1102 C C . ILE A 1 137 ? 13.964 -18.795 -13.695 1.00 91.94 137 ILE A C 1
ATOM 1104 O O . ILE A 1 137 ? 13.509 -18.816 -12.551 1.00 91.94 137 ILE A O 1
ATOM 1108 N N . ILE A 1 138 ? 15.155 -18.264 -13.994 1.00 93.06 138 ILE A N 1
ATOM 1109 C CA . ILE A 1 138 ? 16.141 -17.812 -12.987 1.00 93.06 138 ILE A CA 1
ATOM 1110 C C . ILE A 1 138 ? 16.310 -16.284 -12.987 1.00 93.06 138 ILE A C 1
ATOM 1112 O O . ILE A 1 138 ? 16.794 -15.727 -12.005 1.00 93.06 138 ILE A O 1
ATOM 1116 N N . GLY A 1 139 ? 15.881 -15.598 -14.046 1.00 92.81 139 GLY A N 1
ATOM 1117 C CA . GLY A 1 139 ? 16.176 -14.181 -14.251 1.00 92.81 139 GLY A CA 1
ATOM 1118 C C . GLY A 1 139 ? 17.583 -13.944 -14.799 1.00 92.81 139 GLY A C 1
ATOM 1119 O O . GLY A 1 139 ? 18.413 -14.854 -14.890 1.00 92.81 139 GLY A O 1
ATOM 1120 N N . ASP A 1 140 ? 17.834 -12.696 -15.172 1.00 89.75 140 ASP A N 1
ATOM 1121 C CA . ASP A 1 140 ? 19.117 -12.197 -15.667 1.00 89.75 140 ASP A CA 1
ATOM 1122 C C . ASP A 1 140 ? 19.949 -11.530 -14.557 1.00 89.75 140 ASP A C 1
ATOM 1124 O O . ASP A 1 140 ? 21.125 -11.240 -14.763 1.00 89.75 140 ASP A O 1
ATOM 1128 N N . GLY A 1 141 ? 19.371 -11.309 -13.368 1.00 89.06 141 GLY A N 1
ATOM 1129 C CA . GLY A 1 141 ? 20.062 -10.723 -12.213 1.00 89.06 141 GLY A CA 1
ATOM 1130 C C . GLY A 1 141 ? 20.172 -9.196 -12.238 1.00 89.06 141 GLY A C 1
ATOM 1131 O O . GLY A 1 141 ? 20.819 -8.620 -11.363 1.00 89.06 141 GLY A O 1
ATOM 1132 N N . TYR A 1 142 ? 19.533 -8.528 -13.202 1.00 87.56 142 TYR A N 1
ATOM 1133 C CA . TYR A 1 142 ? 19.604 -7.077 -13.370 1.00 87.56 142 TYR A CA 1
ATOM 1134 C C . TYR A 1 142 ? 18.314 -6.389 -12.934 1.00 87.56 142 TYR A C 1
ATOM 1136 O O . TYR A 1 142 ? 17.222 -6.709 -13.396 1.00 87.56 142 TYR A O 1
ATOM 1144 N N . PHE A 1 143 ? 18.457 -5.418 -12.035 1.00 83.81 143 PHE A N 1
ATOM 1145 C CA . PHE A 1 143 ? 17.367 -4.538 -11.608 1.00 83.81 143 PHE A CA 1
ATOM 1146 C C . PHE A 1 143 ? 17.474 -3.136 -12.233 1.00 83.81 143 PHE A C 1
ATOM 1148 O O . PHE A 1 143 ? 16.466 -2.454 -12.425 1.00 83.81 143 PHE A O 1
ATOM 1155 N N . GLU A 1 144 ? 18.699 -2.737 -12.578 1.00 86.06 144 GLU A N 1
ATOM 1156 C CA . GLU A 1 144 ? 19.073 -1.535 -13.327 1.00 86.06 144 GLU A CA 1
ATOM 1157 C C . GLU A 1 144 ? 19.718 -1.970 -14.649 1.00 86.06 144 GLU A C 1
ATOM 1159 O O . GLU A 1 144 ? 20.295 -3.058 -14.730 1.00 86.06 144 GLU A O 1
ATOM 1164 N N . ASP A 1 145 ? 19.595 -1.150 -15.690 1.00 85.56 145 ASP A N 1
ATOM 1165 C CA . ASP A 1 145 ? 20.213 -1.415 -16.985 1.00 85.56 145 ASP A CA 1
ATOM 1166 C C . ASP A 1 145 ? 21.751 -1.383 -16.854 1.00 85.56 145 ASP A C 1
ATOM 1168 O O . ASP A 1 145 ? 22.320 -0.334 -16.537 1.00 85.56 145 ASP A O 1
ATOM 1172 N N . PRO A 1 146 ? 22.456 -2.500 -17.123 1.00 84.56 146 PRO A N 1
ATOM 1173 C CA . PRO A 1 146 ? 23.912 -2.551 -17.002 1.00 84.56 146 PRO A CA 1
ATOM 1174 C C . PRO A 1 146 ? 24.630 -1.630 -17.999 1.00 84.56 146 PRO A C 1
ATOM 1176 O O . PRO A 1 146 ? 25.782 -1.264 -17.771 1.00 84.56 146 PRO A O 1
ATOM 1179 N N . ASN A 1 147 ? 23.968 -1.245 -19.094 1.00 86.25 147 ASN A N 1
ATOM 1180 C CA . ASN A 1 147 ? 24.535 -0.384 -20.131 1.00 86.25 147 ASN A CA 1
ATOM 1181 C C . ASN A 1 147 ? 24.162 1.094 -19.945 1.00 86.25 147 ASN A C 1
ATOM 1183 O O . ASN A 1 147 ? 24.727 1.958 -20.620 1.00 86.25 147 ASN A O 1
ATOM 1187 N N . LYS A 1 148 ? 23.198 1.400 -19.066 1.00 83.44 148 LYS A N 1
ATOM 1188 C CA . LYS A 1 148 ? 22.678 2.754 -18.840 1.00 83.44 148 LYS A CA 1
ATOM 1189 C C . LYS A 1 148 ? 22.387 2.980 -17.363 1.00 83.44 148 LYS A C 1
ATOM 1191 O O . LYS A 1 148 ? 21.295 2.695 -16.878 1.00 83.44 148 LYS A O 1
ATOM 1196 N N . SER A 1 149 ? 23.347 3.586 -16.673 1.00 77.69 149 SER A N 1
ATOM 1197 C CA . SER A 1 149 ? 23.150 3.964 -15.275 1.00 77.69 149 SER A CA 1
ATOM 1198 C C . SER A 1 149 ? 21.978 4.944 -15.125 1.00 77.69 149 SER A C 1
ATOM 1200 O O . SER A 1 149 ? 21.835 5.891 -15.904 1.00 77.69 149 SER A O 1
ATOM 1202 N N . GLY A 1 150 ? 21.125 4.691 -14.138 1.00 78.31 150 GLY A N 1
ATOM 1203 C CA . GLY A 1 150 ? 19.906 5.430 -13.827 1.00 78.31 150 GLY A CA 1
ATOM 1204 C C . GLY A 1 150 ? 18.638 4.920 -14.520 1.00 78.31 150 GLY A C 1
ATOM 1205 O O . GLY A 1 150 ? 17.566 5.456 -14.244 1.00 78.31 150 GLY A O 1
ATOM 1206 N N . TYR A 1 151 ? 18.721 3.907 -15.392 1.00 81.56 151 TYR A N 1
ATOM 1207 C CA . TYR A 1 151 ? 17.565 3.370 -16.120 1.00 81.56 151 TYR A CA 1
ATOM 1208 C C . TYR A 1 151 ? 17.163 1.986 -15.614 1.00 81.56 151 TYR A C 1
ATOM 1210 O O . TYR A 1 151 ? 18.004 1.159 -15.271 1.00 81.56 151 TYR A O 1
ATOM 1218 N N . PHE A 1 152 ? 15.859 1.707 -15.587 1.00 82.62 152 PHE A N 1
ATOM 1219 C CA . PHE A 1 152 ? 15.373 0.371 -15.252 1.00 82.62 152 PHE A CA 1
ATOM 1220 C C . PHE A 1 152 ? 15.736 -0.628 -16.347 1.00 82.62 152 PHE A C 1
ATOM 1222 O O . PHE A 1 152 ? 15.644 -0.322 -17.539 1.00 82.62 152 PHE A O 1
ATOM 1229 N N . TYR A 1 153 ? 16.100 -1.843 -15.934 1.00 83.12 153 TYR A N 1
ATOM 1230 C CA . TYR A 1 153 ? 16.346 -2.934 -16.867 1.00 83.12 153 TYR A CA 1
ATOM 1231 C C . TYR A 1 153 ? 15.103 -3.163 -17.745 1.00 83.12 153 TYR A C 1
ATOM 1233 O O . TYR A 1 153 ? 13.979 -3.199 -17.242 1.00 83.12 153 TYR A O 1
ATOM 1241 N N . MET A 1 154 ? 15.296 -3.245 -19.065 1.00 83.88 154 MET A N 1
ATOM 1242 C CA . MET A 1 154 ? 14.223 -3.334 -20.074 1.00 83.88 154 MET A CA 1
ATOM 1243 C C . MET A 1 154 ? 13.214 -2.169 -20.073 1.00 83.88 154 MET A C 1
ATOM 1245 O O . MET A 1 154 ? 12.131 -2.291 -20.642 1.00 83.88 154 MET A O 1
ATOM 1249 N N . ASN A 1 155 ? 13.562 -1.024 -19.468 1.00 83.00 155 ASN A N 1
ATOM 1250 C CA . ASN A 1 155 ? 12.694 0.154 -19.326 1.00 83.00 155 ASN A CA 1
ATOM 1251 C C . ASN A 1 155 ? 11.302 -0.169 -18.752 1.00 83.00 155 ASN A C 1
ATOM 1253 O O . ASN A 1 155 ? 10.326 0.514 -19.068 1.00 83.00 155 ASN A O 1
ATOM 1257 N N . THR A 1 156 ? 11.200 -1.204 -17.912 1.00 84.06 156 THR A N 1
ATOM 1258 C CA . THR A 1 156 ? 9.942 -1.582 -17.267 1.00 84.06 156 THR A CA 1
ATOM 1259 C C . THR A 1 156 ? 9.926 -1.174 -15.801 1.00 84.06 156 THR A C 1
ATOM 1261 O O . THR A 1 156 ? 10.857 -1.453 -15.048 1.00 84.06 156 THR A O 1
ATOM 1264 N N . ASP A 1 157 ? 8.846 -0.515 -15.383 1.00 81.62 157 ASP A N 1
ATOM 1265 C CA . ASP A 1 157 ? 8.603 -0.182 -13.973 1.00 81.62 157 ASP A CA 1
ATOM 1266 C C . ASP A 1 157 ? 7.610 -1.155 -13.303 1.00 81.62 157 ASP A C 1
ATOM 1268 O O . ASP A 1 157 ? 7.342 -1.075 -12.107 1.00 81.62 157 ASP A O 1
ATOM 1272 N N . VAL A 1 158 ? 7.084 -2.129 -14.056 1.00 87.81 158 VAL A N 1
ATOM 1273 C CA . VAL A 1 158 ? 6.104 -3.106 -13.561 1.00 87.81 158 VAL A CA 1
ATOM 1274 C C . VAL A 1 158 ? 6.772 -4.061 -12.573 1.00 87.81 158 VAL A C 1
ATOM 1276 O O . VAL A 1 158 ? 7.688 -4.801 -12.929 1.00 87.81 158 VAL A O 1
ATOM 1279 N N . GLY A 1 159 ? 6.276 -4.105 -11.335 1.00 88.06 159 GLY A N 1
ATOM 1280 C CA . GLY A 1 159 ? 6.902 -4.867 -10.250 1.00 88.06 159 GLY A CA 1
ATOM 1281 C C . GLY A 1 159 ? 7.121 -6.350 -10.557 1.00 88.06 159 GLY A C 1
ATOM 1282 O O . GLY A 1 159 ? 8.233 -6.845 -10.393 1.00 88.06 159 GLY A O 1
ATOM 1283 N N . TYR A 1 160 ? 6.102 -7.055 -11.061 1.00 90.38 160 TYR A N 1
ATOM 1284 C CA . TYR A 1 160 ? 6.237 -8.469 -11.438 1.00 90.38 160 TYR A CA 1
ATOM 1285 C C . TYR A 1 160 ? 7.284 -8.699 -12.524 1.00 90.38 160 TYR A C 1
ATOM 1287 O O . TYR A 1 160 ? 8.075 -9.630 -12.406 1.00 90.38 160 TYR A O 1
ATOM 1295 N N . LEU A 1 161 ? 7.315 -7.852 -13.556 1.00 90.06 161 LEU A N 1
ATOM 1296 C CA . LEU A 1 161 ? 8.303 -7.977 -14.626 1.00 90.06 161 LEU A CA 1
ATOM 1297 C C . LEU A 1 161 ? 9.709 -7.748 -14.083 1.00 90.06 161 LEU A C 1
ATOM 1299 O O . LEU A 1 161 ? 10.603 -8.529 -14.384 1.00 90.06 161 LEU A O 1
ATOM 1303 N N . ARG A 1 162 ? 9.894 -6.764 -13.200 1.00 90.62 162 ARG A N 1
ATOM 1304 C CA . ARG A 1 162 ? 11.182 -6.529 -12.536 1.00 90.62 162 ARG A CA 1
ATOM 1305 C C . ARG A 1 162 ? 11.637 -7.727 -11.707 1.00 90.62 162 ARG A C 1
ATOM 1307 O O . ARG A 1 162 ? 12.806 -8.091 -11.775 1.00 90.62 162 ARG A O 1
ATOM 1314 N N . PHE A 1 163 ? 10.735 -8.373 -10.965 1.00 90.50 163 PHE A N 1
ATOM 1315 C CA . PHE A 1 163 ? 11.075 -9.604 -10.246 1.00 90.50 163 P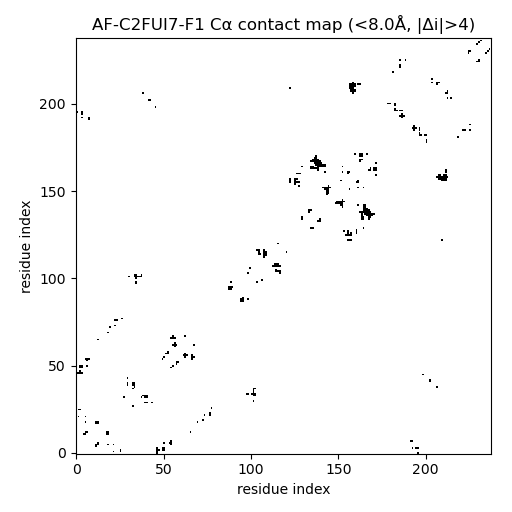HE A CA 1
ATOM 1316 C C . PHE A 1 163 ? 11.429 -10.749 -11.198 1.00 90.50 163 PHE A C 1
ATOM 1318 O O . PHE A 1 163 ? 12.413 -11.442 -10.960 1.00 90.50 163 PHE A O 1
ATOM 1325 N N . ILE A 1 164 ? 10.687 -10.918 -12.295 1.00 92.75 164 ILE A N 1
ATOM 1326 C CA . ILE A 1 164 ? 10.974 -11.954 -13.297 1.00 92.75 164 ILE A CA 1
ATOM 1327 C C . ILE A 1 164 ? 12.334 -11.705 -13.962 1.00 92.75 164 ILE A C 1
ATOM 1329 O O . ILE A 1 164 ? 13.151 -12.617 -14.028 1.00 92.75 164 ILE A O 1
ATOM 1333 N N . PHE A 1 165 ? 12.627 -10.479 -14.396 1.00 91.81 165 PHE A N 1
ATOM 1334 C CA . PHE A 1 165 ? 13.929 -10.144 -14.976 1.00 91.81 165 PHE A CA 1
ATOM 1335 C C . PHE A 1 165 ? 15.075 -10.284 -13.972 1.00 91.81 165 PHE A C 1
ATOM 1337 O O . PHE A 1 165 ? 16.177 -10.659 -14.357 1.00 91.81 165 PHE A O 1
ATOM 1344 N N . TYR A 1 166 ? 14.835 -10.029 -12.687 1.00 91.31 166 TYR A N 1
ATOM 1345 C CA . TYR A 1 166 ? 15.874 -10.131 -11.670 1.00 91.31 166 TYR A CA 1
ATOM 1346 C C . TYR A 1 166 ? 16.137 -11.578 -11.233 1.00 91.31 166 TYR A C 1
ATOM 1348 O O . TYR A 1 166 ? 17.263 -12.054 -11.342 1.00 91.31 166 TYR A O 1
ATOM 1356 N N . CYS A 1 167 ? 15.115 -12.283 -10.746 1.00 92.62 167 CYS A N 1
ATOM 1357 C CA . CYS A 1 167 ? 15.245 -13.595 -10.104 1.00 92.62 167 CYS A CA 1
ATOM 1358 C C . CYS A 1 167 ? 14.309 -14.674 -10.680 1.00 92.62 167 CYS A C 1
ATOM 1360 O O . CYS A 1 167 ? 14.186 -15.765 -10.111 1.00 92.62 167 CYS A O 1
ATOM 1362 N N . GLY A 1 168 ? 13.654 -14.386 -11.806 1.00 93.06 168 GLY A N 1
ATOM 1363 C CA . GLY A 1 168 ? 12.772 -15.317 -12.499 1.00 93.06 168 GLY A CA 1
ATOM 1364 C C . GLY A 1 168 ? 11.500 -15.649 -11.723 1.00 93.06 168 GLY A C 1
ATOM 1365 O O . GLY A 1 168 ? 11.213 -15.131 -10.639 1.00 93.06 168 GLY A O 1
ATOM 1366 N N . ILE A 1 169 ? 10.723 -16.576 -12.275 1.00 94.06 169 ILE A N 1
ATOM 1367 C CA . ILE A 1 169 ? 9.528 -17.122 -11.626 1.00 94.06 169 ILE A CA 1
ATOM 1368 C C . ILE A 1 169 ? 9.912 -17.863 -10.338 1.00 94.06 169 ILE A C 1
ATOM 1370 O O . ILE A 1 169 ? 9.159 -17.825 -9.364 1.00 94.06 169 ILE A O 1
ATOM 1374 N N . ILE A 1 170 ? 11.085 -18.505 -10.284 1.00 94.31 170 ILE A N 1
ATOM 1375 C CA . ILE A 1 170 ? 11.533 -19.208 -9.072 1.00 94.31 170 ILE A CA 1
ATOM 1376 C C . ILE A 1 170 ? 11.718 -18.212 -7.923 1.00 94.31 170 ILE A C 1
ATOM 1378 O O . ILE A 1 170 ? 11.164 -18.408 -6.842 1.00 94.31 170 ILE A O 1
ATOM 1382 N N . GLY A 1 171 ? 12.434 -17.112 -8.149 1.00 91.81 171 GLY A N 1
ATOM 1383 C CA . GLY A 1 171 ? 12.594 -16.078 -7.133 1.00 91.81 171 GLY A CA 1
ATOM 1384 C C . GLY A 1 171 ? 11.263 -15.426 -6.760 1.00 91.81 171 GLY A C 1
ATOM 1385 O O . GLY A 1 171 ? 10.956 -15.303 -5.573 1.00 91.81 171 GLY A O 1
ATOM 1386 N N . LEU A 1 172 ? 10.425 -15.092 -7.748 1.00 92.75 172 LEU A N 1
ATOM 1387 C CA . LEU A 1 172 ? 9.098 -14.516 -7.508 1.00 92.75 172 LEU A CA 1
ATOM 1388 C C . LEU A 1 172 ? 8.216 -15.429 -6.641 1.00 92.75 172 LEU A C 1
ATOM 1390 O O . LEU A 1 172 ? 7.551 -14.956 -5.716 1.00 92.75 172 LEU A O 1
ATOM 1394 N N . THR A 1 173 ? 8.207 -16.736 -6.911 1.00 94.31 173 THR A N 1
ATOM 1395 C CA . THR A 1 173 ? 7.429 -17.709 -6.126 1.00 94.31 173 THR A CA 1
ATOM 1396 C C . THR A 1 173 ? 7.971 -17.852 -4.708 1.00 94.31 173 THR A C 1
ATOM 1398 O O . THR A 1 173 ? 7.178 -17.837 -3.768 1.00 94.31 173 THR A O 1
ATOM 1401 N N . LEU A 1 174 ? 9.293 -17.889 -4.520 1.00 94.38 174 LEU A N 1
ATOM 1402 C CA . LEU A 1 174 ? 9.911 -17.897 -3.190 1.00 94.38 174 LEU A CA 1
ATOM 1403 C C . LEU A 1 174 ? 9.554 -16.643 -2.381 1.00 94.38 174 LEU A C 1
ATOM 1405 O O . LEU A 1 174 ? 9.121 -16.762 -1.235 1.00 94.38 174 LEU A O 1
ATOM 1409 N N . PHE A 1 175 ? 9.655 -15.453 -2.981 1.00 91.00 175 PHE A N 1
ATOM 1410 C CA . PHE A 1 175 ? 9.236 -14.203 -2.338 1.00 91.00 175 PHE A CA 1
ATOM 1411 C C . PHE A 1 175 ? 7.739 -14.200 -2.009 1.00 91.00 175 PHE A C 1
ATOM 1413 O O . PHE A 1 175 ? 7.342 -13.794 -0.917 1.00 91.00 175 PHE A O 1
ATOM 1420 N N . SER A 1 176 ? 6.901 -14.705 -2.916 1.00 93.12 176 SER A N 1
ATOM 1421 C CA . SER A 1 176 ? 5.456 -14.819 -2.688 1.00 93.12 176 SER A CA 1
ATOM 1422 C C . SER A 1 176 ? 5.152 -15.735 -1.499 1.00 93.12 176 SER A C 1
ATOM 1424 O O . SER A 1 176 ? 4.396 -15.357 -0.604 1.00 93.12 176 SER A O 1
ATOM 1426 N N . ILE A 1 177 ? 5.789 -16.910 -1.440 1.00 95.00 177 ILE A N 1
ATOM 1427 C CA . ILE A 1 177 ? 5.659 -17.858 -0.325 1.00 95.00 177 ILE A CA 1
ATOM 1428 C C . ILE A 1 177 ? 6.144 -17.224 0.980 1.00 95.00 177 ILE A C 1
ATOM 1430 O O . ILE A 1 177 ? 5.490 -17.386 2.009 1.00 95.00 177 ILE A O 1
ATOM 1434 N N . PHE A 1 178 ? 7.240 -16.466 0.947 1.00 93.38 178 PHE A N 1
ATOM 1435 C CA . PHE A 1 178 ? 7.752 -15.756 2.114 1.00 93.38 178 PHE A CA 1
ATOM 1436 C C . PHE A 1 178 ? 6.719 -14.777 2.695 1.00 93.38 178 PHE A C 1
ATOM 1438 O O . PHE A 1 178 ? 6.426 -14.846 3.889 1.00 93.38 178 PHE A O 1
ATOM 1445 N N . PHE A 1 179 ? 6.098 -13.926 1.871 1.00 92.75 179 PHE A N 1
ATOM 1446 C CA . PHE A 1 179 ? 5.056 -13.000 2.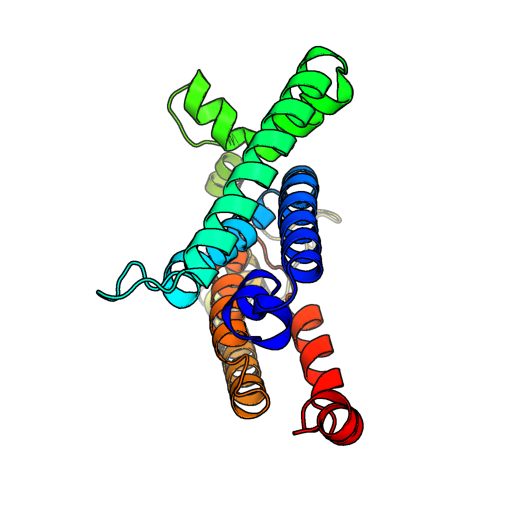343 1.00 92.75 179 PHE A CA 1
ATOM 1447 C C . PHE A 1 179 ? 3.776 -13.717 2.801 1.00 92.75 179 PHE A C 1
ATOM 1449 O O . PHE A 1 179 ? 3.144 -13.280 3.771 1.00 92.75 179 PHE A O 1
ATOM 1456 N N . ILE A 1 180 ? 3.411 -14.836 2.163 1.00 94.19 180 ILE A N 1
ATOM 1457 C CA . ILE A 1 180 ? 2.306 -15.701 2.610 1.00 94.19 180 ILE A CA 1
ATOM 1458 C C . ILE A 1 180 ? 2.597 -16.264 4.000 1.00 94.19 180 ILE A C 1
ATOM 1460 O O . ILE A 1 180 ? 1.783 -16.103 4.912 1.00 94.19 180 ILE A O 1
ATOM 1464 N N . TYR A 1 181 ? 3.769 -16.868 4.184 1.00 93.94 181 TYR A N 1
ATOM 1465 C CA . TYR A 1 181 ? 4.189 -17.434 5.461 1.00 93.94 181 TYR A CA 1
ATOM 1466 C C . TYR A 1 181 ? 4.233 -16.371 6.559 1.00 93.94 181 TYR A C 1
ATOM 1468 O O . TYR A 1 181 ? 3.713 -16.582 7.654 1.00 93.94 181 TYR A O 1
ATOM 1476 N N . LEU A 1 182 ? 4.795 -15.203 6.255 1.00 92.00 182 LEU A N 1
ATOM 1477 C CA . LEU A 1 182 ? 4.923 -14.108 7.205 1.00 92.00 182 LEU A CA 1
ATOM 1478 C C . LEU A 1 182 ? 3.558 -13.586 7.669 1.00 92.00 182 LEU A C 1
ATOM 1480 O O . LEU A 1 182 ? 3.335 -13.377 8.863 1.00 92.00 182 LEU A O 1
ATOM 1484 N N . SER A 1 183 ? 2.620 -13.448 6.730 1.00 92.62 183 SER A N 1
ATOM 1485 C CA . SER A 1 183 ? 1.233 -13.078 7.023 1.00 92.62 183 SER A CA 1
ATOM 1486 C C . SER A 1 183 ? 0.540 -14.133 7.879 1.00 92.62 183 SER A C 1
ATOM 1488 O O . SER A 1 183 ? -0.116 -13.784 8.858 1.00 92.62 183 SER A O 1
ATOM 1490 N N . TYR A 1 184 ? 0.725 -15.415 7.555 1.00 92.56 184 TYR A N 1
ATOM 1491 C CA . TYR A 1 184 ? 0.146 -16.531 8.301 1.00 92.56 184 TYR A CA 1
ATOM 1492 C C . TYR A 1 184 ? 0.687 -16.622 9.738 1.00 92.56 184 TYR A C 1
ATOM 1494 O O . TYR A 1 184 ? -0.086 -16.727 10.693 1.00 92.56 184 TYR A O 1
ATOM 1502 N N . ALA A 1 185 ? 2.006 -16.517 9.917 1.00 90.94 185 ALA A N 1
ATOM 1503 C CA . ALA A 1 185 ? 2.650 -16.583 11.227 1.00 90.94 185 ALA A CA 1
ATOM 1504 C C . ALA A 1 185 ? 2.197 -15.437 12.147 1.00 90.94 185 ALA A C 1
ATOM 1506 O O . ALA A 1 185 ? 1.834 -15.661 13.306 1.00 90.94 185 ALA A O 1
ATOM 1507 N N . LEU A 1 186 ? 2.156 -14.207 11.625 1.00 90.62 186 LEU A N 1
ATOM 1508 C CA . LEU A 1 186 ? 1.689 -13.049 12.388 1.00 90.62 186 LEU A CA 1
ATOM 1509 C C . LEU A 1 186 ? 0.182 -13.100 12.657 1.00 90.62 186 LEU A C 1
ATOM 1511 O O . LEU A 1 186 ? -0.252 -12.696 13.735 1.00 90.62 186 LEU A O 1
ATOM 1515 N N . GLN A 1 187 ? -0.610 -13.645 11.732 1.00 90.06 187 GLN A N 1
ATOM 1516 C CA . GLN A 1 187 ? -2.039 -13.866 11.937 1.00 90.06 187 GLN A CA 1
ATOM 1517 C C . GLN A 1 187 ? -2.310 -14.794 13.126 1.00 90.06 187 GLN A C 1
ATOM 1519 O O . GLN A 1 187 ? -3.212 -14.515 13.919 1.00 90.06 187 GLN A O 1
ATOM 1524 N N . TYR A 1 188 ? -1.540 -15.877 13.259 1.00 86.69 188 TYR A N 1
ATOM 1525 C CA . TYR A 1 188 ? -1.660 -16.797 14.391 1.00 86.69 188 TYR A CA 1
ATOM 1526 C C . TYR A 1 188 ? -1.282 -16.120 15.713 1.00 86.69 188 TYR A C 1
ATOM 1528 O O . TYR A 1 188 ? -1.929 -16.331 16.737 1.00 86.69 188 TYR A O 1
ATOM 1536 N N . ARG A 1 189 ? -0.252 -15.267 15.687 1.00 85.12 189 ARG A N 1
ATOM 1537 C CA . ARG A 1 189 ? 0.208 -14.533 16.870 1.00 85.12 189 ARG A CA 1
ATOM 1538 C C . ARG A 1 189 ? -0.769 -13.441 17.306 1.00 85.12 189 ARG A C 1
ATOM 1540 O O . ARG A 1 189 ? -0.983 -13.275 18.497 1.00 85.12 189 ARG A O 1
ATOM 1547 N N . PHE A 1 190 ? -1.359 -12.711 16.365 1.00 85.38 190 PHE A N 1
ATOM 1548 C CA . PHE A 1 190 ? -2.222 -11.560 16.630 1.00 85.38 190 PHE A CA 1
ATOM 1549 C C . PHE A 1 190 ? -3.674 -11.828 16.207 1.00 85.38 190 PHE A C 1
ATOM 1551 O O . PHE A 1 190 ? -4.204 -11.209 15.276 1.00 85.38 190 PHE A O 1
ATOM 1558 N N . ALA A 1 191 ? -4.341 -12.743 16.914 1.00 80.19 191 ALA A N 1
ATOM 1559 C CA . ALA A 1 191 ? -5.676 -13.227 16.556 1.00 80.19 191 ALA A CA 1
ATOM 1560 C C . ALA A 1 191 ? -6.739 -12.111 16.427 1.00 80.19 191 ALA A C 1
ATOM 1562 O O . ALA A 1 191 ? -7.565 -12.165 15.510 1.00 80.19 191 ALA A O 1
ATOM 1563 N N . ASN A 1 192 ? -6.687 -11.062 17.263 1.00 78.19 192 ASN A N 1
ATOM 1564 C CA . ASN A 1 192 ? -7.685 -9.973 17.257 1.00 78.19 192 ASN A CA 1
ATOM 1565 C C . ASN A 1 192 ? -7.589 -9.068 16.013 1.00 78.19 192 ASN A C 1
ATOM 1567 O O . ASN A 1 192 ? -8.562 -8.414 15.631 1.00 78.19 192 ASN A O 1
ATOM 1571 N N . ILE A 1 193 ? -6.428 -9.042 15.350 1.00 82.12 193 ILE A N 1
ATOM 1572 C CA . ILE A 1 193 ? -6.180 -8.248 14.135 1.00 82.12 193 ILE A CA 1
ATOM 1573 C C . ILE A 1 193 ? -5.857 -9.130 12.924 1.00 82.12 193 ILE A C 1
ATOM 1575 O O . ILE A 1 193 ? -5.295 -8.645 11.947 1.00 82.12 193 ILE A O 1
ATOM 1579 N N . LYS A 1 194 ? -6.268 -10.406 12.936 1.00 84.81 194 LYS A N 1
ATOM 1580 C CA . LYS A 1 194 ? -6.024 -11.373 11.849 1.00 84.81 194 LYS A CA 1
ATOM 1581 C C . LYS A 1 194 ? -6.352 -10.846 10.447 1.00 84.81 194 LYS A C 1
ATOM 1583 O O . LYS A 1 194 ? -5.622 -11.101 9.495 1.00 84.81 194 LYS A O 1
ATOM 1588 N N . HIS A 1 195 ? -7.424 -10.062 10.330 1.00 82.69 195 HIS A N 1
ATOM 1589 C CA . HIS A 1 195 ? -7.867 -9.489 9.062 1.00 82.69 195 HIS A CA 1
ATOM 1590 C C . HIS A 1 195 ? -6.871 -8.483 8.470 1.00 82.69 195 HIS A C 1
ATOM 1592 O O . HIS A 1 195 ? -6.825 -8.323 7.253 1.00 82.69 195 HIS A O 1
ATOM 1598 N N . LEU A 1 196 ? -6.042 -7.842 9.304 1.00 87.12 196 LEU A N 1
ATOM 1599 C CA . LEU A 1 196 ? -4.994 -6.933 8.846 1.00 87.12 196 LEU A CA 1
ATOM 1600 C C . LEU A 1 196 ? -4.006 -7.659 7.938 1.00 87.12 196 LEU A C 1
ATOM 1602 O O . LEU A 1 196 ? -3.663 -7.125 6.892 1.00 87.12 196 LEU A O 1
ATOM 1606 N N . PHE A 1 197 ? -3.590 -8.872 8.303 1.00 89.69 197 PHE A N 1
ATOM 1607 C CA . PHE A 1 197 ? -2.601 -9.632 7.538 1.00 89.69 197 PHE A CA 1
ATOM 1608 C C . PHE A 1 197 ? -3.150 -10.107 6.192 1.00 89.69 197 PHE A C 1
ATOM 1610 O O . PHE A 1 197 ? -2.422 -10.090 5.206 1.00 89.69 197 PHE A O 1
ATOM 1617 N N . ILE A 1 198 ? -4.447 -10.426 6.124 1.00 88.00 198 ILE A N 1
ATOM 1618 C CA . ILE A 1 198 ? -5.135 -10.749 4.864 1.00 88.00 198 ILE A CA 1
ATOM 1619 C C . ILE A 1 198 ? -5.197 -9.515 3.949 1.00 88.00 198 ILE A C 1
ATOM 1621 O O . ILE A 1 198 ? -4.915 -9.598 2.758 1.00 88.00 198 ILE A O 1
ATOM 1625 N N . VAL A 1 199 ? -5.537 -8.344 4.493 1.00 87.00 199 VAL A N 1
ATOM 1626 C CA . VAL A 1 199 ? -5.555 -7.105 3.699 1.00 87.00 199 VAL A CA 1
ATOM 1627 C C . VAL A 1 199 ? -4.141 -6.715 3.263 1.00 87.00 199 VAL A C 1
ATOM 1629 O O . VAL A 1 199 ? -3.950 -6.322 2.116 1.00 87.00 199 VAL A O 1
ATOM 1632 N N . LEU A 1 200 ? -3.145 -6.848 4.142 1.00 88.50 200 LEU A N 1
ATOM 1633 C CA . LEU A 1 200 ? -1.749 -6.546 3.826 1.00 88.50 200 LEU A CA 1
ATOM 1634 C C . LEU A 1 200 ? -1.230 -7.427 2.694 1.00 88.50 200 LEU A C 1
ATOM 1636 O O . LEU A 1 200 ? -0.675 -6.888 1.744 1.00 88.50 200 LEU A O 1
ATOM 1640 N N . ILE A 1 201 ? -1.461 -8.741 2.738 1.00 91.50 201 ILE A N 1
ATOM 1641 C CA . ILE A 1 201 ? -0.962 -9.625 1.683 1.00 91.50 201 ILE A CA 1
ATOM 1642 C C . ILE A 1 201 ? -1.613 -9.336 0.326 1.00 91.50 201 ILE A C 1
ATOM 1644 O O . ILE A 1 201 ? -0.927 -9.308 -0.695 1.00 91.50 201 ILE A O 1
ATOM 1648 N N . ILE A 1 202 ? -2.914 -9.030 0.311 1.00 89.81 202 ILE A N 1
ATOM 1649 C CA . ILE A 1 202 ? -3.612 -8.596 -0.905 1.00 89.81 202 ILE A CA 1
ATOM 1650 C C . ILE A 1 202 ? -2.990 -7.297 -1.433 1.00 89.81 202 ILE A C 1
ATOM 1652 O O . ILE A 1 202 ? -2.722 -7.184 -2.628 1.00 89.81 202 ILE A O 1
ATOM 1656 N N . LEU A 1 203 ? -2.709 -6.330 -0.552 1.00 87.38 203 LEU A N 1
ATOM 1657 C CA . LEU A 1 203 ? -2.059 -5.078 -0.938 1.00 87.38 203 LEU A CA 1
ATOM 1658 C C . LEU A 1 203 ? -0.661 -5.306 -1.520 1.00 87.38 203 LEU A C 1
ATOM 1660 O O . LEU A 1 203 ? -0.335 -4.650 -2.507 1.00 87.38 203 LEU A O 1
ATOM 1664 N N . VAL A 1 204 ? 0.137 -6.223 -0.966 1.00 89.56 204 VAL A N 1
ATOM 1665 C CA . VAL A 1 204 ? 1.460 -6.573 -1.515 1.00 89.56 204 VAL A CA 1
ATOM 1666 C C . VAL A 1 204 ? 1.325 -7.033 -2.966 1.00 89.56 204 VAL A C 1
ATOM 1668 O O . VAL A 1 204 ? 1.906 -6.421 -3.863 1.00 89.56 204 VAL A O 1
ATOM 1671 N N . PHE A 1 205 ? 0.489 -8.044 -3.214 1.00 90.62 205 PHE A N 1
ATOM 1672 C CA . PHE A 1 205 ? 0.335 -8.617 -4.552 1.00 90.62 205 PHE A CA 1
ATOM 1673 C C . PHE A 1 205 ? -0.272 -7.644 -5.567 1.00 90.62 205 PHE A C 1
ATOM 1675 O O . PHE A 1 205 ? 0.126 -7.656 -6.734 1.00 90.62 205 PHE A O 1
ATOM 1682 N N . ILE A 1 206 ? -1.207 -6.787 -5.143 1.00 88.56 206 ILE A N 1
ATOM 1683 C CA . ILE A 1 206 ? -1.773 -5.750 -6.014 1.00 88.56 206 ILE A CA 1
ATOM 1684 C C . ILE A 1 206 ? -0.715 -4.699 -6.355 1.00 88.56 206 ILE A C 1
ATOM 1686 O O . ILE A 1 206 ? -0.616 -4.291 -7.510 1.00 88.56 206 ILE A O 1
ATOM 1690 N N . ASN A 1 207 ? 0.089 -4.251 -5.387 1.00 85.81 207 ASN A N 1
ATOM 1691 C CA . ASN A 1 207 ? 1.095 -3.222 -5.653 1.00 85.81 207 ASN A CA 1
ATOM 1692 C C . ASN A 1 207 ? 2.175 -3.707 -6.624 1.00 85.81 207 ASN A C 1
ATOM 1694 O O . ASN A 1 207 ? 2.600 -2.923 -7.472 1.00 85.81 207 ASN A O 1
ATOM 1698 N N . TRP A 1 208 ? 2.534 -4.993 -6.587 1.00 89.62 208 TRP A N 1
ATOM 1699 C CA . TRP A 1 208 ? 3.475 -5.591 -7.539 1.00 89.62 208 TRP A CA 1
ATOM 1700 C C . TRP A 1 208 ? 3.007 -5.542 -9.001 1.00 89.62 208 TRP A C 1
ATOM 1702 O O . TRP A 1 208 ? 3.847 -5.589 -9.899 1.00 89.62 208 TRP A O 1
ATOM 1712 N N . LEU A 1 209 ? 1.706 -5.357 -9.275 1.00 85.44 209 LEU A N 1
ATOM 1713 C CA . LEU A 1 209 ? 1.218 -5.077 -10.636 1.00 85.44 209 LEU A CA 1
ATOM 1714 C C . LEU A 1 209 ? 1.721 -3.737 -11.175 1.00 85.44 209 LEU A C 1
ATOM 1716 O O . LEU A 1 209 ? 1.812 -3.566 -12.386 1.00 85.44 209 LEU A O 1
ATOM 1720 N N . LYS A 1 210 ? 2.012 -2.778 -10.292 1.00 82.50 210 LYS A N 1
ATOM 1721 C CA . LYS A 1 210 ? 2.444 -1.435 -10.680 1.00 82.50 210 LYS A CA 1
ATOM 1722 C C . LYS A 1 210 ? 3.925 -1.207 -10.432 1.00 82.50 210 LYS A C 1
ATOM 1724 O O . LYS A 1 210 ? 4.569 -0.631 -11.287 1.00 82.50 210 LYS A O 1
ATOM 1729 N N . VAL A 1 211 ? 4.446 -1.620 -9.280 1.00 82.12 211 VAL A N 1
ATOM 1730 C CA . VAL A 1 211 ? 5.815 -1.308 -8.856 1.00 82.12 211 VAL A CA 1
ATOM 1731 C C . VAL A 1 211 ? 6.342 -2.387 -7.912 1.00 82.12 211 VAL A C 1
ATOM 1733 O O . VAL A 1 211 ? 5.591 -2.982 -7.140 1.00 82.12 211 VAL A O 1
ATOM 1736 N N . SER A 1 212 ? 7.646 -2.643 -7.945 1.00 80.19 212 SER A N 1
ATOM 1737 C CA . SER A 1 212 ? 8.334 -3.574 -7.041 1.00 80.19 212 SER A CA 1
ATOM 1738 C C . SER A 1 212 ? 8.565 -2.935 -5.664 1.00 80.19 212 SER A C 1
ATOM 1740 O O . SER A 1 212 ? 9.704 -2.711 -5.254 1.00 80.19 212 SER A O 1
ATOM 1742 N N . THR A 1 213 ? 7.492 -2.547 -4.974 1.00 78.19 213 THR A N 1
ATOM 1743 C CA . THR A 1 213 ? 7.582 -1.942 -3.640 1.00 78.19 213 THR A CA 1
ATOM 1744 C C . THR A 1 213 ? 7.848 -2.979 -2.561 1.00 78.19 213 THR A C 1
ATOM 1746 O O . THR A 1 213 ? 7.260 -4.065 -2.547 1.00 78.19 213 THR A O 1
ATOM 1749 N N . ASP A 1 214 ? 8.707 -2.598 -1.615 1.00 75.19 214 ASP A N 1
ATOM 1750 C CA . ASP A 1 214 ? 9.018 -3.413 -0.453 1.00 75.19 214 ASP A CA 1
ATOM 1751 C C . ASP A 1 214 ? 8.077 -3.091 0.720 1.00 75.19 214 ASP A C 1
ATOM 1753 O O . ASP A 1 214 ? 8.208 -2.082 1.415 1.00 75.19 214 ASP A O 1
ATOM 1757 N N . PHE A 1 215 ? 7.100 -3.970 0.943 1.00 81.44 215 PHE A N 1
ATOM 1758 C CA . PHE A 1 215 ? 6.204 -3.916 2.102 1.00 81.44 215 PHE A CA 1
ATOM 1759 C C . PHE A 1 215 ? 6.799 -4.568 3.350 1.00 81.44 215 PHE A C 1
ATOM 1761 O O . PHE A 1 215 ? 6.171 -4.532 4.416 1.00 81.44 215 PHE A O 1
ATOM 1768 N N . PHE A 1 216 ? 7.993 -5.157 3.250 1.00 87.12 216 PHE A N 1
ATOM 1769 C CA . PHE A 1 216 ? 8.625 -5.855 4.357 1.00 87.12 216 PHE A CA 1
ATOM 1770 C C . PHE A 1 216 ? 8.792 -4.955 5.578 1.00 87.12 216 PHE A C 1
ATOM 1772 O O . PHE A 1 216 ? 8.606 -5.437 6.685 1.00 87.12 216 PHE A O 1
ATOM 1779 N N . LEU A 1 217 ? 9.021 -3.648 5.415 1.00 87.19 217 LEU A N 1
ATOM 1780 C CA . LEU A 1 217 ? 9.156 -2.722 6.545 1.00 87.19 217 LEU A CA 1
ATOM 1781 C C . LEU A 1 217 ? 7.923 -2.715 7.469 1.00 87.19 217 LEU A C 1
ATOM 1783 O O . LEU A 1 217 ? 8.062 -2.691 8.693 1.00 87.19 217 LEU A O 1
ATOM 1787 N N . VAL A 1 218 ? 6.714 -2.812 6.904 1.00 87.50 218 VAL A N 1
ATOM 1788 C CA . VAL A 1 218 ? 5.474 -2.907 7.694 1.00 87.50 218 VAL A CA 1
ATOM 1789 C C . VAL A 1 218 ? 5.418 -4.238 8.443 1.00 87.50 218 VAL A C 1
ATOM 1791 O O . VAL A 1 218 ? 5.078 -4.277 9.626 1.00 87.50 218 VAL A O 1
ATOM 1794 N N . TYR A 1 219 ? 5.792 -5.332 7.780 1.00 88.75 219 TYR A N 1
ATOM 1795 C CA . TYR A 1 219 ? 5.857 -6.645 8.417 1.00 88.75 219 TYR A CA 1
ATOM 1796 C C . TYR A 1 219 ? 6.952 -6.731 9.487 1.00 88.75 219 TYR A C 1
ATOM 1798 O O . TYR A 1 219 ? 6.719 -7.323 10.536 1.00 88.75 219 TYR A O 1
ATOM 1806 N N . ALA A 1 220 ? 8.113 -6.120 9.262 1.00 89.44 220 ALA A N 1
ATOM 1807 C CA . ALA A 1 220 ? 9.238 -6.079 10.187 1.00 89.44 220 ALA A CA 1
ATOM 1808 C C . ALA A 1 220 ? 8.864 -5.350 11.481 1.00 89.44 220 ALA A C 1
ATOM 1810 O O . ALA A 1 220 ? 9.195 -5.814 12.572 1.00 89.44 220 ALA A O 1
ATOM 1811 N N . PHE A 1 221 ? 8.101 -4.259 11.373 1.00 88.75 221 PHE A N 1
ATOM 1812 C CA . PHE A 1 221 ? 7.538 -3.582 12.537 1.00 88.75 221 PHE A CA 1
ATOM 1813 C C . PHE A 1 221 ? 6.571 -4.488 13.321 1.00 88.75 221 PHE A C 1
ATOM 1815 O O . PHE A 1 221 ? 6.657 -4.591 14.541 1.00 88.75 221 PHE A O 1
ATOM 1822 N N . LEU A 1 222 ? 5.677 -5.210 12.641 1.00 88.88 222 LEU A N 1
ATOM 1823 C CA . LEU A 1 222 ? 4.749 -6.131 13.315 1.00 88.88 222 LEU A CA 1
ATOM 1824 C C . LEU A 1 222 ? 5.469 -7.349 13.920 1.00 88.88 222 LEU A C 1
ATOM 1826 O O . LEU A 1 222 ? 5.089 -7.827 14.990 1.00 88.88 222 LEU A O 1
ATOM 1830 N N . LEU A 1 223 ? 6.540 -7.821 13.280 1.00 89.25 223 LEU A N 1
ATOM 1831 C CA . LEU A 1 223 ? 7.430 -8.850 13.813 1.00 89.25 223 LEU A CA 1
ATOM 1832 C C . LEU A 1 223 ? 8.152 -8.377 15.074 1.00 89.25 223 LEU A C 1
ATOM 1834 O O . LEU A 1 223 ? 8.212 -9.134 16.042 1.00 89.25 223 LEU A O 1
ATOM 1838 N N . SER A 1 224 ? 8.667 -7.146 15.103 1.00 87.81 224 SER A N 1
ATOM 1839 C CA . SER A 1 224 ? 9.337 -6.627 16.300 1.00 87.81 224 SER A CA 1
ATOM 1840 C C . SER A 1 224 ? 8.361 -6.539 17.476 1.00 87.81 224 SER A C 1
ATOM 1842 O O . SER A 1 224 ? 8.684 -7.002 18.571 1.00 87.81 224 SER A O 1
ATOM 1844 N N . MET A 1 225 ? 7.123 -6.097 17.229 1.00 85.31 225 MET A N 1
ATOM 1845 C CA . MET A 1 225 ? 6.047 -6.117 18.228 1.00 85.31 225 MET A CA 1
ATOM 1846 C C . MET A 1 225 ? 5.647 -7.533 18.670 1.00 85.31 225 MET A C 1
ATOM 1848 O O . MET A 1 225 ? 5.162 -7.712 19.785 1.00 85.31 225 MET A O 1
ATOM 1852 N N . SER A 1 226 ? 5.852 -8.550 17.828 1.00 84.31 226 SER A N 1
ATOM 1853 C CA . SER A 1 226 ? 5.539 -9.948 18.161 1.00 84.31 226 SER A CA 1
ATOM 1854 C C . SER A 1 226 ? 6.487 -10.564 19.199 1.00 84.31 226 SER A C 1
ATOM 1856 O O . SER A 1 226 ? 6.158 -11.613 19.777 1.00 84.31 226 SER A O 1
ATOM 1858 N N . SER A 1 227 ? 7.630 -9.906 19.448 1.00 84.44 227 SER A N 1
ATOM 1859 C CA . SER A 1 227 ? 8.626 -10.305 20.444 1.00 84.44 227 SER A CA 1
ATOM 1860 C C . SER A 1 227 ? 7.949 -10.648 21.777 1.00 84.44 227 SER A C 1
ATOM 1862 O O . SER A 1 227 ? 7.088 -9.885 22.221 1.00 84.44 227 SER A O 1
ATOM 1864 N N . PRO A 1 228 ? 8.310 -11.766 22.442 1.00 79.69 228 PRO A N 1
ATOM 1865 C CA . PRO A 1 228 ? 7.642 -12.223 23.662 1.00 79.69 228 PRO A CA 1
ATOM 1866 C C . PRO A 1 228 ? 7.511 -11.148 24.742 1.00 79.69 228 PRO A C 1
ATOM 1868 O O . PRO A 1 228 ? 6.494 -11.105 25.427 1.00 79.69 228 PRO A O 1
ATOM 1871 N N . TYR A 1 229 ? 8.510 -10.269 24.856 1.00 77.00 229 TYR A N 1
ATOM 1872 C CA . TYR A 1 229 ? 8.489 -9.143 25.782 1.00 77.00 229 TYR A CA 1
ATOM 1873 C C . TYR A 1 229 ? 7.373 -8.145 25.435 1.00 77.00 229 TYR A C 1
ATOM 1875 O O . TYR A 1 229 ? 6.454 -7.952 26.221 1.00 77.00 229 TYR A O 1
ATOM 1883 N N . LEU A 1 230 ? 7.400 -7.567 24.229 1.00 77.62 230 LEU A N 1
ATOM 1884 C CA . L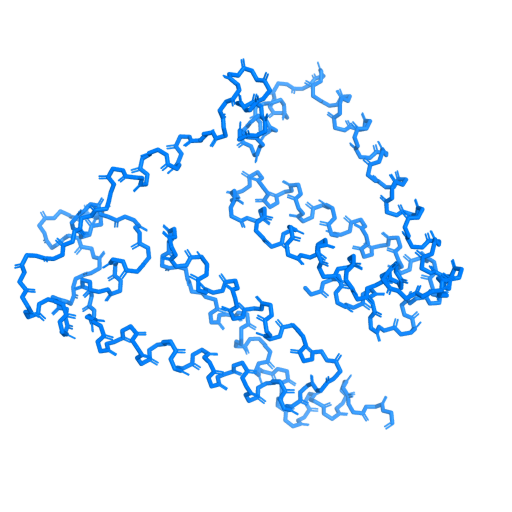EU A 1 230 ? 6.424 -6.555 23.804 1.00 77.62 230 LEU A CA 1
ATOM 1885 C C . LEU A 1 230 ? 5.005 -7.117 23.692 1.00 77.62 230 LEU A C 1
ATOM 1887 O O . LEU A 1 230 ? 4.044 -6.456 24.080 1.00 77.62 230 LEU A O 1
ATOM 1891 N N . TYR A 1 231 ? 4.875 -8.347 23.202 1.00 78.38 231 TYR A N 1
ATOM 1892 C CA . TYR A 1 231 ? 3.585 -9.007 23.056 1.00 78.38 231 TYR A CA 1
ATOM 1893 C C . TYR A 1 231 ? 2.899 -9.211 24.412 1.00 78.38 231 TYR A C 1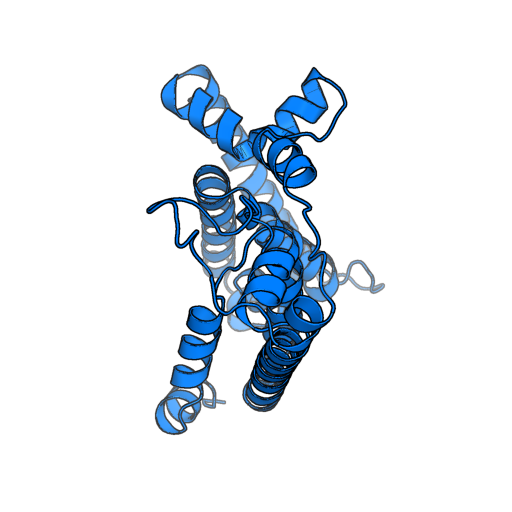
ATOM 1895 O O . TYR A 1 231 ? 1.717 -8.905 24.557 1.00 78.38 231 TYR A O 1
ATOM 1903 N N . ASN A 1 232 ? 3.630 -9.699 25.419 1.00 77.00 232 ASN A N 1
ATOM 1904 C CA . ASN A 1 232 ? 3.042 -9.935 26.736 1.00 77.00 232 ASN A CA 1
ATOM 1905 C C . ASN A 1 232 ? 2.707 -8.623 27.460 1.00 77.00 232 ASN A C 1
ATOM 1907 O O . ASN A 1 232 ? 1.654 -8.555 28.079 1.00 77.00 232 ASN A O 1
ATOM 1911 N N . THR A 1 233 ? 3.548 -7.594 27.334 1.00 73.75 233 THR A N 1
ATOM 1912 C CA . THR A 1 233 ? 3.338 -6.297 27.999 1.00 73.75 233 THR A CA 1
ATOM 1913 C C . THR A 1 233 ? 2.201 -5.478 27.384 1.00 73.75 233 THR A C 1
ATOM 1915 O O . THR A 1 233 ? 1.479 -4.811 28.108 1.00 73.75 233 THR A O 1
ATOM 1918 N N . TYR A 1 234 ? 2.032 -5.489 26.057 1.00 71.31 234 TYR A N 1
ATOM 1919 C CA . TYR A 1 234 ? 1.100 -4.566 25.385 1.00 71.31 234 TYR A CA 1
ATOM 1920 C C . TYR A 1 234 ? -0.117 -5.229 24.741 1.00 71.31 234 TYR A C 1
ATOM 1922 O O . TYR A 1 234 ? -1.092 -4.541 24.447 1.00 71.31 234 TYR A O 1
ATOM 1930 N N . TYR A 1 235 ? -0.063 -6.533 24.459 1.00 70.19 235 TYR A N 1
ATOM 1931 C CA . TYR A 1 235 ? -1.127 -7.226 23.723 1.00 70.19 235 TYR A CA 1
ATOM 1932 C C . TYR A 1 235 ? -1.833 -8.306 24.546 1.00 70.19 235 TYR A C 1
ATOM 1934 O O . TYR A 1 235 ? -2.994 -8.599 24.279 1.00 70.19 235 TYR A O 1
ATOM 1942 N N . ARG A 1 236 ? -1.155 -8.893 25.540 1.00 64.62 236 ARG A N 1
ATOM 1943 C CA . ARG A 1 236 ? -1.712 -9.939 26.412 1.00 64.62 236 ARG A CA 1
ATOM 1944 C C . ARG A 1 236 ? -2.280 -9.408 27.735 1.00 64.62 236 ARG A C 1
ATOM 1946 O O . ARG A 1 236 ? -2.706 -10.217 28.544 1.00 64.62 236 ARG A O 1
ATOM 1953 N N . GLU A 1 237 ? -2.286 -8.097 27.975 1.00 50.62 237 GLU A N 1
ATOM 1954 C CA . GLU A 1 237 ? -2.982 -7.521 29.137 1.00 50.62 237 GLU A CA 1
ATOM 1955 C C . GLU A 1 237 ? -4.510 -7.545 28.934 1.00 50.62 237 GLU A C 1
ATOM 1957 O O . GLU A 1 237 ? -5.140 -6.509 28.720 1.00 50.62 237 GLU A O 1
ATOM 1962 N N . GLU A 1 238 ? -5.075 -8.755 28.982 1.00 48.28 238 GLU A N 1
ATOM 1963 C CA . GLU A 1 238 ? -6.436 -9.096 29.422 1.00 48.28 238 GLU A CA 1
ATOM 1964 C C . GLU A 1 238 ? -6.392 -10.420 30.200 1.00 48.28 238 GLU A C 1
ATOM 1966 O O . GLU A 1 238 ? -5.852 -11.419 29.663 1.00 48.28 238 GLU A O 1
#

pLDDT: mean 80.72, std 9.64, range [41.72, 95.0]

Sequence (238 aa):
MISILLCNNDKVKHSSVSIVLYTLSFIIISIIGNVISRSTTIGMVGGIVYYLLFGTDVFKSNVRVQNLKLMQIMVVCLILLGVITSYFYSTNQDVFKLLRFGFEGFFNWIETGTWETDSTEKLKTMWVFPDHLKTWIIGDGYFEDPNKSGYFYMNTDVGYLRFIFYCGIIGLTLFSIFFIYLSYALQYRFANIKHLFIVLIILVFINWLKVSTDFFLVYAFLLSMSSPYLYNTYYREE